Protein AF-A0A1X6P930-F1 (afdb_monomer)

Secondary structure (DSSP, 8-state):
-HHHHHHHHHHTTTT--HHHHHHHHHHHHHHTHHHHHHTSSPPPP----SSS--S---PPPPPEEEEES-TTSTTHHHHHHHSTT-EEEEE--SHHHHHHHHHHHHHHHHHHHHHHHHHHHHHHHTT--GGG-------EEEE--EEESS-EEEEEEEESTTTTGGG-EEE-TTSPP--TTTEEEEEEEEEEHHHHHHHHTTTS-GGG-SSPPS--TTS-S-SEEEEE--STT-HHHHHHT-HHHHHHEEEEEEEE-GGGGSTTS----HHHHHHHHHHTTEEEEEE-SS-EEE-SGGG--GGGGSGGG--SEEEEEEETT-TTHHHHHHHHTT--TTS--TTS-TTTTTTTS---

InterPro domains:
  IPR029063 S-adenosyl-L-methionine-dependent methyltransferase superfamily [G3DSA:3.40.50.150] (53-264)
  IPR029063 S-adenosyl-L-methionine-dependent methyltransferase superfamily [SSF53335] (60-257)

Mean predicted aligned error: 8.14 Å

Structure (mmCIF, N/CA/C/O backbone):
data_AF-A0A1X6P930-F1
#
_entry.id   AF-A0A1X6P930-F1
#
loop_
_atom_site.group_PDB
_atom_site.id
_atom_site.type_symbol
_atom_site.label_atom_id
_atom_site.label_alt_id
_atom_site.label_comp_id
_atom_site.label_asym_id
_atom_site.label_entity_id
_atom_site.label_seq_id
_atom_site.pdbx_PDB_ins_code
_atom_site.Cartn_x
_atom_site.Cartn_y
_atom_site.Cartn_z
_atom_site.occupancy
_atom_site.B_iso_or_equiv
_atom_site.auth_seq_id
_atom_site.auth_comp_id
_atom_site.auth_asym_id
_atom_site.auth_atom_id
_atom_site.pdbx_PDB_model_num
ATOM 1 N N . MET A 1 1 ? -5.684 -20.539 -17.048 1.00 54.59 1 MET A N 1
ATOM 2 C CA . MET A 1 1 ? -4.774 -20.023 -18.096 1.00 54.59 1 MET A CA 1
ATOM 3 C C . MET A 1 1 ? -5.513 -19.262 -19.205 1.00 54.59 1 MET A C 1
ATOM 5 O O . MET A 1 1 ? -5.275 -18.072 -19.334 1.00 54.59 1 MET A O 1
ATOM 9 N N . ALA A 1 2 ? -6.469 -19.862 -19.936 1.00 61.88 2 ALA A N 1
ATOM 10 C CA . ALA A 1 2 ? -7.116 -19.212 -21.094 1.00 61.88 2 ALA A CA 1
ATOM 11 C C . ALA A 1 2 ? -7.779 -17.841 -20.813 1.00 61.88 2 ALA A C 1
ATOM 13 O O . ALA A 1 2 ? -7.667 -16.937 -21.636 1.00 61.88 2 ALA A O 1
ATOM 14 N N . ALA A 1 3 ? -8.435 -17.655 -19.660 1.00 65.44 3 ALA A N 1
ATOM 15 C CA . ALA A 1 3 ? -9.088 -16.386 -19.311 1.00 65.44 3 ALA A CA 1
ATOM 16 C C . ALA A 1 3 ? -8.086 -15.249 -19.022 1.00 65.44 3 ALA A C 1
ATOM 18 O O . ALA A 1 3 ? -8.225 -14.163 -19.582 1.00 65.44 3 ALA A O 1
ATOM 19 N N . SER A 1 4 ? -7.041 -15.512 -18.226 1.00 72.62 4 SER A N 1
ATOM 20 C CA . SER A 1 4 ? -5.968 -14.541 -17.956 1.00 72.62 4 SER A CA 1
ATOM 21 C C . SER A 1 4 ? -5.244 -14.147 -19.239 1.00 72.62 4 SER A C 1
ATOM 23 O O . SER A 1 4 ? -5.086 -12.965 -19.524 1.00 72.62 4 SER A O 1
ATOM 25 N N . THR A 1 5 ? -4.884 -15.128 -20.071 1.00 81.31 5 THR A N 1
ATOM 26 C CA . THR A 1 5 ? -4.226 -14.881 -21.359 1.00 81.31 5 THR A CA 1
ATOM 27 C C . THR A 1 5 ? -5.094 -14.023 -22.277 1.00 81.31 5 THR A C 1
ATOM 29 O O . THR A 1 5 ? 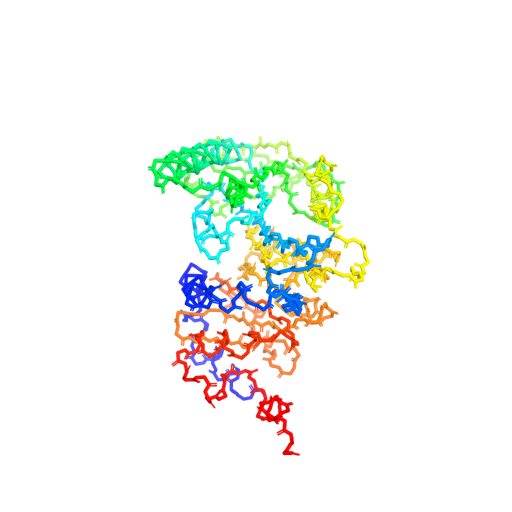-4.563 -13.088 -22.877 1.00 81.31 5 THR A O 1
ATOM 32 N N . ARG A 1 6 ? -6.411 -14.278 -22.351 1.00 82.56 6 ARG A N 1
ATOM 33 C CA . ARG A 1 6 ? -7.361 -13.455 -23.122 1.00 82.56 6 ARG A CA 1
ATOM 34 C C . ARG A 1 6 ? -7.421 -12.016 -22.624 1.00 82.56 6 ARG A C 1
ATOM 36 O O . ARG A 1 6 ? -7.348 -11.121 -23.453 1.00 82.56 6 ARG A O 1
ATOM 43 N N . LEU A 1 7 ? -7.497 -11.786 -21.311 1.00 82.50 7 LEU A N 1
ATOM 44 C CA . LEU A 1 7 ? -7.475 -10.431 -20.748 1.00 82.50 7 LEU A CA 1
ATOM 45 C C . LEU A 1 7 ? -6.151 -9.720 -21.061 1.00 82.50 7 LEU A C 1
ATOM 47 O O . LEU A 1 7 ? -6.172 -8.594 -21.550 1.00 82.50 7 LEU A O 1
ATOM 51 N N . VAL A 1 8 ? -5.008 -10.389 -20.877 1.00 84.62 8 VAL A N 1
ATOM 52 C CA . VAL A 1 8 ? -3.680 -9.811 -21.158 1.00 84.62 8 VAL A CA 1
ATOM 53 C C . VAL A 1 8 ? -3.497 -9.494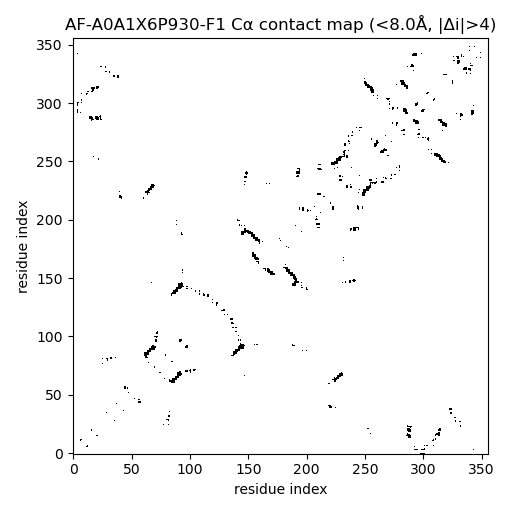 -22.646 1.00 84.62 8 VAL A C 1
ATOM 55 O O . VAL A 1 8 ? -3.023 -8.412 -22.976 1.00 84.62 8 VAL A O 1
ATOM 58 N N . VAL A 1 9 ? -3.860 -10.404 -23.568 1.00 86.25 9 VAL A N 1
ATOM 59 C CA . VAL A 1 9 ? -3.796 -10.121 -25.021 1.00 86.25 9 VAL A CA 1
ATOM 60 C C . VAL A 1 9 ? -4.805 -9.038 -25.395 1.00 86.25 9 VAL A C 1
ATOM 62 O O . VAL A 1 9 ? -4.425 -8.032 -25.979 1.00 86.25 9 VAL A O 1
ATOM 65 N N . GLY A 1 10 ? -6.082 -9.267 -25.086 1.00 84.44 10 GLY A N 1
ATOM 66 C CA . GLY A 1 10 ? -7.207 -8.520 -25.644 1.00 84.44 10 GLY A CA 1
ATOM 67 C C . GLY A 1 10 ? -7.296 -7.085 -25.147 1.00 84.44 10 GLY A C 1
ATOM 68 O O . GLY A 1 10 ? -7.777 -6.227 -25.874 1.00 84.44 10 GLY A O 1
ATOM 69 N N . THR A 1 11 ? -6.795 -6.809 -23.942 1.00 83.88 11 THR A N 1
ATOM 70 C CA . THR A 1 11 ? -6.729 -5.441 -23.410 1.00 83.88 11 THR A CA 1
ATOM 71 C C . THR A 1 11 ? -5.358 -4.808 -23.609 1.0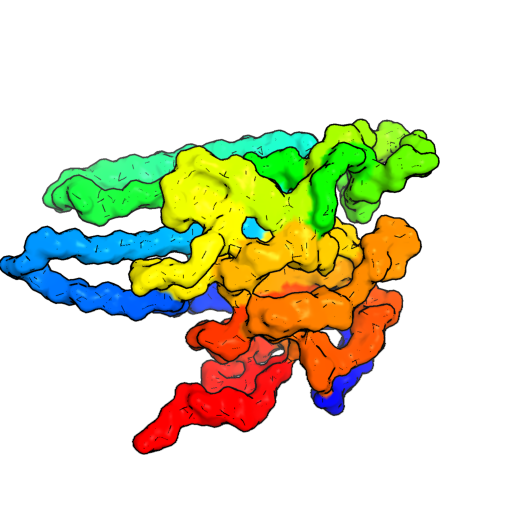0 83.88 11 THR A C 1
ATOM 73 O O . THR A 1 11 ? -5.202 -3.619 -23.382 1.00 83.88 11 THR A O 1
ATOM 76 N N . ASN A 1 12 ? -4.329 -5.586 -23.966 1.00 85.81 12 ASN A N 1
ATOM 77 C CA . ASN A 1 12 ? -2.931 -5.156 -23.890 1.00 85.81 12 ASN A CA 1
ATOM 78 C C . ASN A 1 12 ? -2.573 -4.492 -22.542 1.00 85.81 12 ASN A C 1
ATOM 80 O O . ASN A 1 12 ? -1.752 -3.583 -22.485 1.00 85.81 12 ASN A O 1
ATOM 84 N N . MET A 1 13 ? -3.233 -4.922 -21.462 1.00 88.31 13 MET A N 1
ATOM 85 C CA . MET A 1 13 ? -3.163 -4.326 -20.126 1.00 88.31 13 MET A CA 1
ATOM 86 C C . MET A 1 13 ? -3.627 -2.863 -20.020 1.00 88.31 13 MET A C 1
ATOM 88 O O . MET A 1 13 ? -3.554 -2.301 -18.935 1.00 88.31 13 MET A O 1
ATOM 92 N N . SER A 1 14 ? -4.178 -2.263 -21.080 1.00 85.94 14 SER A N 1
ATOM 93 C CA . SER A 1 14 ? -4.517 -0.835 -21.126 1.00 85.94 14 SER A CA 1
ATOM 94 C C . SER A 1 14 ? -5.642 -0.419 -20.188 1.00 85.94 14 SER A C 1
ATOM 96 O O . SER A 1 14 ? -5.765 0.762 -19.915 1.00 85.94 14 SER A O 1
ATOM 98 N N . ILE A 1 15 ? -6.460 -1.357 -19.703 1.00 86.75 15 ILE A N 1
ATOM 99 C CA . ILE A 1 15 ? -7.538 -1.067 -18.746 1.00 86.75 15 ILE A CA 1
ATOM 100 C C . ILE A 1 15 ? -7.050 -1.085 -17.292 1.00 86.75 15 ILE A C 1
ATOM 102 O O . ILE A 1 15 ? -7.746 -0.618 -16.394 1.00 86.75 15 ILE A O 1
ATOM 106 N N . PHE A 1 16 ? -5.870 -1.653 -17.041 1.00 86.56 16 PHE A N 1
ATOM 107 C CA . PHE A 1 16 ? -5.259 -1.675 -15.721 1.00 86.56 16 PHE A CA 1
ATOM 108 C C . PHE A 1 16 ? -4.427 -0.403 -15.583 1.00 86.56 16 PHE A C 1
ATOM 110 O O . PHE A 1 16 ? -3.603 -0.096 -16.437 1.00 86.56 16 PHE A O 1
ATOM 117 N N . HIS A 1 17 ? -4.644 0.349 -14.509 1.00 81.81 17 HIS A N 1
ATOM 118 C CA . HIS A 1 17 ? -3.973 1.626 -14.279 1.00 81.81 17 HIS A CA 1
ATOM 119 C C . HIS A 1 17 ? -3.674 1.797 -12.794 1.00 81.81 17 HIS A C 1
ATOM 121 O O . HIS A 1 17 ? -4.449 1.331 -11.956 1.00 81.81 17 HIS A O 1
ATOM 127 N N . GLY A 1 18 ? -2.580 2.495 -12.481 1.00 82.69 18 GLY A N 1
ATOM 128 C CA . GLY A 1 18 ? -2.169 2.834 -11.118 1.00 82.69 18 GLY A CA 1
ATOM 129 C C . GLY A 1 18 ? -3.299 3.473 -10.309 1.00 82.69 18 GLY A C 1
ATOM 130 O O . GLY A 1 18 ? -3.969 2.805 -9.515 1.00 82.69 18 GLY A O 1
ATOM 131 N N . GLU A 1 19 ? -3.534 4.768 -10.499 1.00 86.88 19 GLU A N 1
ATOM 132 C CA . GLU A 1 19 ? -4.513 5.516 -9.700 1.00 86.88 19 GLU A CA 1
ATOM 133 C C . GLU A 1 19 ? -5.959 5.000 -9.814 1.00 86.88 19 GLU A C 1
ATOM 135 O O . GLU A 1 19 ? -6.569 4.732 -8.773 1.00 86.88 19 GLU A O 1
ATOM 140 N N . PRO A 1 20 ? -6.528 4.788 -11.020 1.00 90.31 20 PRO A N 1
ATOM 141 C CA . PRO A 1 20 ? -7.896 4.294 -11.146 1.00 90.31 20 PRO A CA 1
ATOM 142 C C . PRO A 1 20 ? -8.117 2.935 -10.461 1.00 90.31 20 PRO A C 1
ATOM 144 O O . PRO A 1 20 ? -9.135 2.745 -9.793 1.00 90.31 20 PRO A O 1
ATOM 147 N N . GLY A 1 21 ? -7.155 2.007 -10.558 1.00 91.12 21 GLY A N 1
ATOM 148 C CA . GLY A 1 21 ? -7.230 0.708 -9.886 1.00 91.12 21 GLY A CA 1
ATOM 149 C C . GLY A 1 21 ? -7.162 0.821 -8.359 1.00 91.12 21 GLY A C 1
ATOM 150 O O . GLY A 1 21 ? -7.956 0.196 -7.652 1.00 91.12 21 GLY A O 1
ATOM 151 N N . ALA A 1 22 ? -6.271 1.663 -7.826 1.00 92.69 22 ALA A N 1
ATOM 152 C CA . ALA A 1 22 ? -6.208 1.917 -6.384 1.00 92.69 22 ALA A CA 1
ATOM 153 C C . ALA A 1 22 ? -7.476 2.601 -5.849 1.00 92.69 22 ALA A C 1
ATOM 155 O O . ALA A 1 22 ? -7.918 2.297 -4.740 1.00 92.69 22 ALA A O 1
ATOM 156 N N . ASN A 1 23 ? -8.092 3.493 -6.629 1.00 94.62 23 ASN A N 1
ATOM 157 C CA . ASN A 1 23 ? -9.350 4.140 -6.258 1.00 94.62 23 ASN A CA 1
ATOM 158 C C . ASN A 1 23 ? -10.512 3.141 -6.201 1.00 94.62 23 ASN A C 1
ATOM 160 O O . ASN A 1 23 ? -11.298 3.187 -5.255 1.00 94.62 23 ASN A O 1
ATOM 164 N N . ALA A 1 24 ? -10.578 2.190 -7.137 1.00 94.38 24 ALA A N 1
ATOM 165 C CA . ALA A 1 24 ? -11.562 1.110 -7.089 1.00 94.38 24 ALA A CA 1
ATOM 166 C C . ALA A 1 24 ? -11.392 0.226 -5.845 1.00 94.38 24 ALA A C 1
ATOM 168 O O . ALA A 1 24 ? -12.374 -0.100 -5.179 1.00 94.38 24 ALA A O 1
ATOM 169 N N . LEU A 1 25 ? -10.149 -0.080 -5.455 1.00 96.06 25 LEU A N 1
ATOM 170 C CA . LEU A 1 25 ? -9.881 -0.770 -4.192 1.00 96.06 25 LEU A CA 1
ATOM 171 C C . LEU A 1 25 ? -10.331 0.041 -2.975 1.00 96.06 25 LEU A C 1
ATOM 173 O O . LEU A 1 25 ? -10.997 -0.502 -2.096 1.00 96.06 25 LEU A O 1
ATOM 177 N N . LYS A 1 26 ? -10.005 1.335 -2.917 1.00 96.38 26 LYS A N 1
ATOM 178 C CA . LYS A 1 26 ? -10.442 2.216 -1.822 1.00 96.38 26 LYS A CA 1
ATOM 179 C C . LYS A 1 26 ? -11.971 2.258 -1.720 1.00 96.38 26 LYS A C 1
ATOM 181 O O . LYS A 1 26 ? -12.502 2.151 -0.616 1.00 96.38 26 LYS A O 1
ATOM 186 N N . ALA A 1 27 ? -12.679 2.347 -2.846 1.00 95.44 27 ALA A N 1
ATOM 187 C CA . ALA A 1 27 ? -14.139 2.294 -2.893 1.00 95.44 27 ALA A CA 1
ATOM 188 C C . ALA A 1 27 ? -14.686 0.943 -2.397 1.00 95.44 27 ALA A C 1
ATOM 190 O O . ALA A 1 27 ? -15.560 0.917 -1.527 1.00 95.44 27 ALA A O 1
ATOM 191 N N . ALA A 1 28 ? -14.124 -0.177 -2.866 1.00 95.25 28 ALA A N 1
ATOM 192 C CA . ALA A 1 28 ? -14.516 -1.513 -2.420 1.00 95.25 28 ALA A CA 1
ATOM 193 C C . ALA A 1 28 ? -14.309 -1.691 -0.905 1.00 95.25 28 ALA A C 1
ATOM 195 O O . ALA A 1 28 ? -15.231 -2.100 -0.199 1.00 95.25 28 ALA A O 1
ATOM 196 N N . LEU A 1 29 ? -13.146 -1.306 -0.372 1.00 95.06 29 LEU A N 1
ATOM 197 C CA . LEU A 1 29 ? -12.869 -1.361 1.067 1.00 95.06 29 LEU A CA 1
ATOM 198 C C . LEU A 1 29 ? -13.791 -0.434 1.869 1.00 95.06 29 LEU A C 1
ATOM 200 O O . LEU A 1 29 ? -14.267 -0.824 2.930 1.00 95.06 29 LEU A O 1
ATOM 204 N N . THR A 1 30 ? -14.111 0.754 1.351 1.00 94.06 30 THR A N 1
ATOM 205 C CA . THR A 1 30 ? -15.067 1.677 1.989 1.00 94.06 30 THR A CA 1
ATOM 206 C C . THR A 1 30 ? -16.451 1.038 2.105 1.00 94.06 30 THR A C 1
ATOM 208 O O . THR A 1 30 ? -17.038 1.040 3.189 1.00 94.06 30 THR A O 1
ATOM 211 N N . SER A 1 31 ? -16.942 0.417 1.025 1.00 92.75 31 SER A N 1
ATOM 212 C CA . SER A 1 31 ? -18.232 -0.292 1.019 1.00 92.75 31 SER A CA 1
ATOM 213 C C . SER A 1 31 ? -18.263 -1.478 1.991 1.00 92.75 31 SER A C 1
ATOM 215 O O . SER A 1 31 ? -19.312 -1.834 2.523 1.00 92.75 31 SER A O 1
ATOM 217 N N . LEU A 1 32 ? -17.092 -2.053 2.278 1.00 90.31 32 LEU A N 1
ATOM 218 C CA . LEU A 1 32 ? -16.914 -3.172 3.195 1.00 90.31 32 LEU A CA 1
ATOM 219 C C . LEU A 1 32 ? -16.466 -2.740 4.597 1.00 90.31 32 LEU A C 1
ATOM 221 O O . LEU A 1 32 ? -16.206 -3.615 5.416 1.00 90.31 32 LEU A O 1
ATOM 225 N N . SER A 1 33 ? -16.392 -1.446 4.917 1.00 85.75 33 SER A N 1
ATOM 226 C CA . SER A 1 33 ? -15.829 -0.929 6.183 1.00 85.75 33 SER A CA 1
ATOM 227 C C . SER A 1 33 ? -16.443 -1.557 7.442 1.00 85.75 33 SER A C 1
ATOM 229 O O . SER A 1 33 ? -15.716 -1.970 8.345 1.00 85.75 33 SER A O 1
ATOM 231 N N . VAL A 1 34 ? -17.767 -1.741 7.481 1.00 83.12 34 VAL A N 1
ATOM 232 C CA . VAL A 1 34 ? -18.459 -2.423 8.594 1.00 83.12 34 VAL A CA 1
ATOM 233 C C . VAL A 1 34 ? -18.026 -3.889 8.706 1.00 83.12 34 VAL A C 1
ATOM 235 O O . VAL A 1 34 ? -17.734 -4.380 9.796 1.00 83.12 34 VAL A O 1
ATOM 238 N N . ARG A 1 35 ? -17.928 -4.594 7.572 1.00 85.75 35 ARG A N 1
ATOM 239 C CA . ARG A 1 35 ? -17.453 -5.984 7.522 1.00 85.75 35 ARG A CA 1
ATOM 240 C C . ARG A 1 35 ? -15.962 -6.084 7.863 1.00 85.75 35 ARG A C 1
ATOM 242 O O . ARG A 1 35 ? -15.570 -7.017 8.560 1.00 85.75 35 ARG A O 1
ATOM 249 N N . LEU A 1 36 ? -15.134 -5.131 7.432 1.00 85.25 36 LEU A N 1
ATOM 250 C CA . LEU A 1 36 ? -13.710 -5.026 7.773 1.00 85.25 36 LEU A CA 1
ATOM 251 C C . LEU A 1 36 ? -13.531 -4.885 9.278 1.00 85.25 36 LEU A C 1
ATOM 253 O O . LEU A 1 36 ? -12.771 -5.653 9.867 1.00 85.25 36 LEU A O 1
ATOM 257 N N . ALA A 1 37 ? -14.298 -3.977 9.886 1.00 76.62 37 ALA A N 1
ATOM 258 C CA . ALA A 1 37 ? -14.340 -3.804 11.324 1.00 76.62 37 ALA A CA 1
ATOM 259 C C . ALA A 1 37 ? -14.824 -5.076 12.021 1.00 76.62 37 ALA A C 1
ATOM 261 O O . ALA A 1 37 ? -14.288 -5.399 13.062 1.00 76.62 37 ALA A O 1
ATOM 262 N N . GLY A 1 38 ? -15.789 -5.817 11.467 1.00 72.25 38 GLY A N 1
ATOM 263 C CA . GLY A 1 38 ? -16.334 -7.042 12.064 1.00 72.25 38 GLY A CA 1
ATOM 264 C C . GLY A 1 38 ? -15.442 -8.286 11.972 1.00 72.25 38 GLY A C 1
ATOM 265 O O . GLY A 1 38 ? -15.573 -9.170 12.812 1.00 72.25 38 GLY A O 1
ATOM 266 N N . THR A 1 39 ? -14.530 -8.354 10.998 1.00 69.12 39 THR A N 1
ATOM 267 C CA . THR A 1 39 ? -13.821 -9.588 10.593 1.00 69.12 39 THR A CA 1
ATOM 268 C C . THR A 1 39 ? -12.301 -9.501 10.715 1.00 69.12 39 THR A C 1
ATOM 270 O O . THR A 1 39 ? -11.579 -10.211 10.018 1.00 69.12 39 THR A O 1
ATOM 273 N N . ASP A 1 40 ? -11.787 -8.657 11.604 1.00 60.94 40 ASP A N 1
ATOM 274 C CA . ASP A 1 40 ? -10.355 -8.453 11.890 1.00 60.94 40 ASP A CA 1
ATOM 275 C C . ASP A 1 40 ? -9.574 -9.702 12.379 1.00 60.94 40 ASP A C 1
ATOM 277 O O . ASP A 1 40 ? -8.473 -9.592 12.925 1.00 60.94 40 ASP A O 1
ATOM 281 N N . GLY A 1 41 ? -10.136 -10.897 12.195 1.00 49.69 41 GLY A N 1
ATOM 282 C CA . GLY A 1 41 ? -9.621 -12.167 12.672 1.00 49.69 41 GLY A CA 1
ATOM 283 C C . GLY A 1 41 ? -9.877 -12.406 14.156 1.00 49.69 41 GLY A C 1
ATOM 284 O O . GLY A 1 41 ? -9.434 -13.434 14.659 1.00 49.69 41 GLY A O 1
ATOM 285 N N . GLN A 1 42 ? -10.566 -11.500 14.859 1.00 45.97 42 GLN A N 1
ATOM 286 C CA . GLN A 1 42 ? -11.046 -11.750 16.212 1.00 45.97 42 GLN A CA 1
ATOM 287 C C . GLN A 1 42 ? -12.463 -12.319 16.138 1.00 45.97 42 GLN A C 1
ATOM 289 O O . GLN A 1 42 ? -13.349 -11.743 15.508 1.00 45.97 42 GLN A O 1
ATOM 294 N N . SER A 1 43 ? -12.689 -13.461 16.791 1.00 42.00 43 SER A N 1
ATOM 295 C CA . SER A 1 43 ? -14.059 -13.824 17.166 1.00 42.00 43 SER A CA 1
ATOM 296 C C . SER A 1 43 ? -14.613 -12.689 18.031 1.00 42.00 43 SER A C 1
ATOM 298 O O . SER A 1 43 ? -13.854 -12.170 18.858 1.00 42.00 43 SER A O 1
ATOM 300 N N . PRO A 1 44 ? -15.882 -12.269 17.863 1.00 44.16 44 PRO A N 1
ATOM 301 C CA . PRO A 1 44 ? -16.472 -11.310 18.785 1.00 44.16 44 PRO A CA 1
ATOM 302 C C . PRO A 1 44 ? -16.262 -11.843 20.209 1.00 44.16 44 PRO A C 1
ATOM 304 O O . PRO A 1 44 ? -16.536 -13.026 20.448 1.00 44.16 44 PRO A O 1
ATOM 307 N N . PRO A 1 45 ? -15.722 -11.042 21.147 1.00 46.56 45 PRO A N 1
ATOM 308 C CA . PRO A 1 45 ? -15.636 -11.501 22.519 1.00 46.56 45 PRO A CA 1
ATOM 309 C C . PRO A 1 45 ? -17.059 -11.844 22.978 1.00 46.56 45 PRO A C 1
ATOM 311 O O . PRO A 1 45 ? -18.000 -11.137 22.599 1.00 46.56 45 PRO A O 1
ATOM 314 N N . PRO A 1 46 ? -17.256 -12.909 23.772 1.00 42.12 46 PRO A N 1
ATOM 315 C CA . PRO A 1 46 ? -18.533 -13.148 24.420 1.00 42.12 46 PRO A CA 1
ATOM 316 C C . PRO A 1 46 ? -18.774 -12.009 25.417 1.00 42.12 46 PRO A C 1
ATOM 318 O O . PRO A 1 46 ? -18.415 -12.091 26.589 1.00 42.12 46 PRO A O 1
ATOM 321 N N . CYS A 1 47 ? -19.345 -10.903 24.948 1.00 43.69 47 CYS A N 1
ATOM 322 C CA . CYS A 1 47 ? -19.833 -9.840 25.807 1.00 43.69 47 CYS A CA 1
ATOM 323 C C . CYS A 1 47 ? -21.092 -10.372 26.490 1.00 43.69 47 CYS A C 1
ATOM 325 O O . CYS A 1 47 ? -22.179 -10.353 25.916 1.00 43.69 47 CYS A O 1
ATOM 327 N N . ARG A 1 48 ? -20.948 -10.890 27.713 1.00 41.59 48 ARG A N 1
ATOM 328 C CA . ARG A 1 48 ? -22.106 -11.122 28.578 1.00 41.59 48 ARG A CA 1
ATOM 329 C C . ARG A 1 48 ? -22.733 -9.757 28.904 1.00 41.59 48 ARG A C 1
ATOM 331 O O . ARG A 1 48 ? -21.992 -8.860 29.310 1.00 41.59 48 ARG A O 1
ATOM 338 N N . PRO A 1 49 ? -24.056 -9.579 28.728 1.00 41.19 49 PRO A N 1
ATOM 339 C CA . PRO A 1 49 ? -24.718 -8.327 29.063 1.00 41.19 49 PRO A CA 1
ATOM 340 C C . PRO A 1 49 ? -24.483 -7.972 30.534 1.00 41.19 49 PRO A C 1
ATOM 342 O O . PRO A 1 49 ? -24.414 -8.838 31.411 1.00 41.19 49 PRO A O 1
ATOM 345 N N . ALA A 1 50 ? -24.284 -6.677 30.763 1.00 42.78 50 ALA A N 1
ATOM 346 C CA . ALA A 1 50 ? -23.848 -6.085 32.014 1.00 42.78 50 ALA A CA 1
ATOM 347 C C . ALA A 1 50 ? -24.851 -6.335 33.152 1.00 42.78 50 ALA A C 1
ATOM 349 O O . ALA A 1 50 ? -25.784 -5.569 33.352 1.00 42.78 50 ALA A O 1
ATOM 350 N N . ALA A 1 51 ? -24.631 -7.404 33.912 1.00 41.09 51 ALA A N 1
ATOM 351 C CA . ALA A 1 51 ? -25.164 -7.536 35.268 1.00 41.09 51 ALA A CA 1
ATOM 352 C C . ALA A 1 51 ? -24.188 -8.218 36.249 1.00 41.09 51 ALA A C 1
ATOM 354 O O . ALA A 1 51 ? -24.414 -8.155 37.451 1.00 41.09 51 ALA A O 1
ATOM 355 N N . ALA A 1 52 ? -23.092 -8.843 35.785 1.00 40.78 52 ALA A N 1
ATOM 356 C CA . ALA A 1 52 ? -22.186 -9.580 36.683 1.00 40.78 52 ALA A CA 1
ATOM 357 C C . ALA A 1 52 ? -20.723 -9.738 36.204 1.00 40.78 52 ALA A C 1
ATOM 359 O O . ALA A 1 52 ? -19.995 -10.575 36.732 1.00 40.78 52 ALA A O 1
ATOM 360 N N . ALA A 1 53 ? -20.257 -8.996 35.193 1.00 40.78 53 ALA A N 1
ATOM 361 C CA . ALA A 1 53 ? -18.899 -9.187 34.676 1.00 40.78 53 ALA A CA 1
ATOM 362 C C . ALA A 1 53 ? -17.877 -8.302 35.415 1.00 40.78 53 ALA A C 1
ATOM 364 O O . ALA A 1 53 ? -17.701 -7.133 35.090 1.00 40.78 53 ALA A O 1
ATOM 365 N N . THR A 1 54 ? -17.146 -8.888 36.367 1.00 40.41 54 THR A N 1
ATOM 366 C CA . THR A 1 54 ? -15.909 -8.340 36.968 1.00 40.41 54 THR A CA 1
ATOM 367 C C . THR A 1 54 ? -14.702 -8.406 36.020 1.00 40.41 54 THR A C 1
ATOM 369 O O . THR A 1 54 ? -13.573 -8.095 36.404 1.00 40.41 54 THR A O 1
ATOM 372 N N . HIS A 1 55 ? -14.913 -8.815 34.766 1.00 40.88 55 HIS A N 1
ATOM 373 C CA . HIS A 1 55 ? -13.885 -8.875 33.735 1.00 40.88 55 HIS A CA 1
ATOM 374 C C . HIS A 1 55 ? -14.185 -7.849 32.641 1.00 40.88 55 HIS A C 1
ATOM 376 O O . HIS A 1 55 ? -15.253 -7.919 32.025 1.00 40.88 55 HIS A O 1
ATOM 382 N N . PRO A 1 56 ? -13.277 -6.884 32.396 1.00 43.94 56 PRO A N 1
ATOM 383 C CA . PRO A 1 56 ? -13.476 -5.897 31.350 1.00 43.94 56 PRO A CA 1
ATOM 384 C C . PRO A 1 56 ? -13.598 -6.621 30.010 1.00 43.94 56 PRO A C 1
ATOM 386 O O . PRO A 1 56 ? -12.775 -7.476 29.680 1.00 43.94 56 PRO A O 1
ATOM 389 N N . CYS A 1 57 ? -14.628 -6.271 29.238 1.00 46.06 57 CYS A N 1
ATOM 390 C CA . CYS A 1 57 ? -14.743 -6.689 27.845 1.00 46.06 57 CYS A CA 1
ATOM 391 C C . CYS A 1 57 ? -13.403 -6.396 27.158 1.00 46.06 57 CYS A C 1
ATOM 393 O O . CYS A 1 57 ? -12.930 -5.257 27.212 1.00 46.06 57 CYS A O 1
ATOM 395 N N . HIS A 1 58 ? -12.762 -7.411 26.568 1.00 51.88 58 HIS A N 1
ATOM 396 C CA . HIS A 1 58 ? -11.481 -7.220 25.895 1.00 51.88 58 HIS A CA 1
ATOM 397 C C . HIS A 1 58 ? -11.629 -6.104 24.859 1.00 51.88 58 HIS A C 1
ATOM 399 O O . HIS A 1 58 ? -12.415 -6.207 23.916 1.00 51.88 58 HIS A O 1
ATOM 405 N N . ARG A 1 59 ? -10.905 -5.001 25.071 1.00 57.62 59 ARG A N 1
ATOM 406 C CA . ARG A 1 59 ? -10.927 -3.859 24.163 1.00 57.62 59 ARG A CA 1
ATOM 407 C C . ARG A 1 59 ? -10.357 -4.325 22.830 1.00 57.62 59 ARG A C 1
ATOM 409 O O . ARG A 1 59 ? -9.215 -4.777 22.783 1.00 57.62 59 ARG A O 1
ATOM 416 N N . ARG A 1 60 ? -11.156 -4.220 21.767 1.00 65.12 60 ARG A N 1
ATOM 417 C CA . ARG A 1 60 ? -10.728 -4.579 20.415 1.00 65.12 60 ARG A CA 1
ATOM 418 C C . ARG A 1 60 ? -9.449 -3.820 20.067 1.00 65.12 60 ARG A C 1
ATOM 420 O O . ARG A 1 60 ? -9.360 -2.610 20.297 1.00 65.12 60 ARG A O 1
ATOM 427 N N . GLU A 1 61 ? -8.454 -4.538 19.559 1.00 74.00 61 GLU A N 1
ATOM 428 C CA . GLU A 1 61 ? -7.218 -3.922 19.083 1.00 74.00 61 GLU A CA 1
ATOM 429 C C . GLU A 1 61 ? -7.526 -3.014 17.883 1.00 74.00 61 GLU A C 1
ATOM 431 O O . GLU A 1 61 ? -8.399 -3.314 17.067 1.00 74.00 61 GLU A O 1
ATOM 436 N N . ARG A 1 62 ? -6.822 -1.883 17.778 1.00 79.44 62 ARG A N 1
ATOM 437 C CA . ARG A 1 62 ? -7.041 -0.928 16.685 1.00 79.44 62 ARG A CA 1
ATOM 438 C C . ARG A 1 62 ? -6.587 -1.521 15.344 1.00 79.44 62 ARG A C 1
ATOM 440 O O . ARG A 1 62 ? -5.619 -2.292 15.324 1.00 79.44 62 ARG A O 1
ATOM 447 N N . PRO A 1 63 ? -7.223 -1.129 14.226 1.00 86.38 63 PRO A N 1
ATOM 448 C CA . PRO A 1 63 ? -6.672 -1.361 12.902 1.00 86.38 63 PRO A CA 1
ATOM 449 C C . PRO A 1 63 ? -5.271 -0.760 12.764 1.00 86.38 63 PRO A C 1
ATOM 451 O O . PRO A 1 63 ? -4.949 0.220 13.438 1.00 86.38 63 PRO A O 1
ATOM 454 N N . VAL A 1 64 ? -4.445 -1.322 11.890 1.00 90.88 64 VAL A N 1
ATOM 455 C CA . VAL A 1 64 ? -3.096 -0.815 11.618 1.00 90.88 64 VAL A CA 1
ATOM 456 C C . VAL A 1 64 ? -2.879 -0.712 10.117 1.00 90.88 64 VAL A C 1
ATOM 458 O O . VAL A 1 64 ? -3.014 -1.703 9.401 1.00 90.88 64 VAL A O 1
ATOM 461 N N . VAL A 1 65 ? -2.501 0.477 9.651 1.00 95.12 65 VAL A N 1
ATOM 462 C CA . VAL A 1 65 ? -2.148 0.740 8.251 1.00 95.12 65 VAL A CA 1
ATOM 463 C C . VAL A 1 65 ? -0.677 1.128 8.164 1.00 95.12 65 VAL A C 1
ATOM 465 O O . VAL A 1 65 ? -0.208 2.005 8.888 1.00 95.12 65 VAL A O 1
ATOM 468 N N . VAL A 1 66 ? 0.056 0.490 7.261 1.00 97.75 66 VAL A N 1
ATOM 469 C CA . VAL A 1 66 ? 1.420 0.881 6.897 1.00 97.75 66 VAL A CA 1
ATOM 470 C C . VAL A 1 66 ? 1.374 1.426 5.474 1.00 97.75 66 VAL A C 1
ATOM 472 O O . VAL A 1 66 ? 0.972 0.705 4.569 1.00 97.75 66 VAL A O 1
ATOM 475 N N . ASP A 1 67 ? 1.766 2.683 5.274 1.00 98.12 67 ASP A N 1
ATOM 476 C CA . ASP A 1 67 ? 1.787 3.345 3.962 1.00 98.12 67 ASP A CA 1
ATOM 477 C C . ASP A 1 67 ? 3.232 3.709 3.610 1.00 98.12 67 ASP A C 1
ATOM 479 O O . ASP A 1 67 ? 3.798 4.660 4.152 1.00 98.12 67 ASP A O 1
ATOM 483 N N . VAL A 1 68 ? 3.850 2.902 2.752 1.00 97.44 68 VAL A N 1
ATOM 484 C CA . VAL A 1 68 ? 5.199 3.119 2.230 1.00 97.44 68 VAL A CA 1
ATOM 485 C C . VAL A 1 68 ? 5.124 3.905 0.928 1.00 97.44 68 VAL A C 1
ATOM 487 O O . VAL A 1 68 ? 4.319 3.579 0.052 1.00 97.44 68 VAL A O 1
ATOM 490 N N . GLY A 1 69 ? 5.959 4.940 0.809 1.00 94.75 69 GLY A N 1
ATOM 491 C CA . GLY A 1 69 ? 5.781 5.950 -0.235 1.00 94.75 69 GLY A CA 1
ATOM 492 C C . GLY A 1 69 ? 4.542 6.782 0.058 1.00 94.75 69 GLY A C 1
ATOM 493 O O . GLY A 1 69 ? 3.656 6.948 -0.780 1.00 94.75 69 GLY A O 1
ATOM 494 N N . ALA A 1 70 ? 4.410 7.223 1.312 1.00 96.06 70 ALA A N 1
ATOM 495 C CA . ALA A 1 70 ? 3.263 8.020 1.732 1.00 96.06 70 ALA A CA 1
ATOM 496 C C . ALA A 1 70 ? 3.219 9.386 1.025 1.00 96.06 70 ALA A C 1
ATOM 498 O O . ALA A 1 70 ? 2.185 10.060 1.059 1.00 96.06 70 ALA A O 1
ATOM 499 N N . ASN A 1 71 ? 4.318 9.790 0.379 1.00 93.06 71 ASN A N 1
ATOM 500 C CA . ASN A 1 71 ? 4.495 11.025 -0.362 1.00 93.06 71 ASN A CA 1
ATOM 501 C C . ASN A 1 71 ? 3.980 12.209 0.464 1.00 93.06 71 ASN A C 1
ATOM 503 O O . ASN A 1 71 ? 4.410 12.429 1.594 1.00 93.06 71 ASN A O 1
ATOM 507 N N . ARG A 1 72 ? 3.031 12.983 -0.066 1.00 94.81 72 ARG A N 1
ATOM 508 C CA . ARG A 1 72 ? 2.475 14.161 0.618 1.00 94.81 72 ARG A CA 1
ATOM 509 C C . ARG A 1 72 ? 1.276 13.820 1.508 1.00 94.81 72 ARG A C 1
ATOM 511 O O . ARG A 1 72 ? 0.586 14.723 1.966 1.00 94.81 72 ARG A O 1
ATOM 518 N N . GLY A 1 73 ? 1.013 12.537 1.753 1.00 95.44 73 GLY A N 1
ATOM 519 C CA . GLY A 1 73 ? -0.078 12.068 2.606 1.00 95.44 73 GLY A CA 1
ATOM 520 C C . GLY A 1 73 ? -1.424 11.994 1.891 1.00 95.44 73 GLY A C 1
ATOM 521 O O . GLY A 1 73 ? -2.462 11.982 2.549 1.00 95.44 73 GLY A O 1
ATOM 522 N N . GLN A 1 74 ? -1.436 11.920 0.557 1.00 93.00 74 GLN A N 1
ATOM 523 C CA . GLN A 1 74 ? -2.659 11.935 -0.254 1.00 93.00 74 GLN A CA 1
ATOM 524 C C . GLN A 1 74 ? -3.631 10.786 0.065 1.00 93.00 74 GLN A C 1
ATOM 526 O O . GLN A 1 74 ? -4.836 10.925 -0.132 1.00 93.00 74 GLN A O 1
ATOM 531 N N . SER A 1 75 ? -3.136 9.664 0.600 1.00 94.25 75 SER A N 1
ATOM 532 C CA . SER A 1 75 ? -3.985 8.537 1.005 1.00 94.25 75 SER A CA 1
ATOM 533 C C . SER A 1 75 ? -4.368 8.542 2.492 1.00 94.25 75 SER A C 1
ATOM 535 O O . SER A 1 75 ? -5.255 7.781 2.870 1.00 94.25 75 SER A O 1
ATOM 537 N N . LEU A 1 76 ? -3.792 9.424 3.325 1.00 95.06 76 LEU A N 1
ATOM 538 C CA . LEU A 1 76 ? -4.020 9.457 4.780 1.00 95.06 76 LEU A CA 1
ATOM 539 C C . LEU A 1 76 ? -5.510 9.568 5.130 1.00 95.06 76 LEU A C 1
ATOM 541 O O . LEU A 1 76 ? -6.033 8.776 5.912 1.00 95.06 76 LEU A O 1
ATOM 545 N N . GLY A 1 77 ? -6.214 10.522 4.514 1.00 92.75 77 GLY A N 1
ATOM 546 C CA . GLY A 1 77 ? -7.645 10.719 4.756 1.00 92.75 77 GLY A CA 1
ATOM 547 C C . GLY A 1 77 ? -8.494 9.516 4.334 1.00 92.75 77 GLY A C 1
ATOM 548 O O . GLY A 1 77 ? -9.405 9.125 5.060 1.00 92.75 77 GLY A O 1
ATOM 549 N N . ALA A 1 78 ? -8.163 8.893 3.198 1.00 94.31 78 ALA A N 1
ATOM 550 C CA . ALA A 1 78 ? -8.870 7.715 2.703 1.00 94.31 78 ALA A CA 1
ATOM 551 C C . ALA A 1 78 ? -8.661 6.504 3.624 1.00 94.31 78 ALA A C 1
ATOM 553 O O . ALA A 1 78 ? -9.626 5.835 3.988 1.00 94.31 78 ALA A O 1
ATOM 554 N N . TRP A 1 79 ? -7.425 6.256 4.067 1.00 94.62 79 TRP A N 1
ATOM 555 C CA . TRP A 1 79 ? -7.136 5.183 5.018 1.00 94.62 79 TRP A CA 1
ATOM 556 C C . TRP A 1 79 ? -7.821 5.403 6.363 1.00 94.62 79 TRP A C 1
ATOM 558 O O . TRP A 1 79 ? -8.325 4.444 6.937 1.00 94.62 79 TRP A O 1
ATOM 568 N N . ALA A 1 80 ? -7.910 6.649 6.836 1.00 90.88 80 ALA A N 1
ATOM 569 C CA . ALA A 1 80 ? -8.589 6.968 8.092 1.00 90.88 80 ALA A CA 1
ATOM 570 C C . ALA A 1 80 ? -10.107 6.748 8.005 1.00 90.88 80 ALA A C 1
ATOM 572 O O . ALA A 1 80 ? -10.728 6.372 8.996 1.00 90.88 80 ALA A O 1
ATOM 573 N N . ALA A 1 81 ? -10.697 6.956 6.824 1.00 89.25 81 ALA A N 1
ATOM 574 C CA . ALA A 1 81 ? -12.108 6.680 6.575 1.00 89.25 81 ALA A CA 1
ATOM 575 C C . ALA A 1 81 ? -12.397 5.173 6.459 1.00 89.25 81 ALA A C 1
ATOM 577 O O . ALA A 1 81 ? -13.382 4.695 7.016 1.00 89.25 81 ALA A O 1
ATOM 578 N N . ILE A 1 82 ? -11.532 4.421 5.769 1.00 91.62 82 ILE A N 1
ATOM 579 C CA . ILE A 1 82 ? -11.676 2.965 5.596 1.00 91.62 82 ILE A CA 1
ATOM 580 C C . ILE A 1 82 ? -11.413 2.220 6.911 1.00 91.62 82 ILE A C 1
ATOM 582 O O . ILE A 1 82 ? -12.119 1.262 7.230 1.00 91.62 82 ILE A O 1
ATOM 586 N N . TYR A 1 83 ? -10.423 2.672 7.684 1.00 88.62 83 TYR A N 1
ATOM 587 C CA . TYR A 1 83 ? -10.026 2.097 8.967 1.00 88.62 83 TYR A CA 1
ATOM 588 C C . TYR A 1 83 ? -10.137 3.139 10.096 1.00 88.62 83 TYR A C 1
ATOM 590 O O . TYR A 1 83 ? -9.122 3.684 10.549 1.00 88.62 83 TYR A O 1
ATOM 598 N N . PRO A 1 84 ? -11.356 3.429 10.587 1.00 84.38 84 PRO A N 1
ATOM 599 C CA . PRO A 1 84 ? -11.556 4.401 11.655 1.00 84.38 84 PRO A CA 1
ATOM 600 C C . PRO A 1 84 ? -10.739 4.072 12.909 1.00 84.38 84 PRO A C 1
ATOM 602 O O . PRO A 1 84 ? -10.758 2.950 13.416 1.00 84.38 84 PRO A O 1
ATOM 605 N N . GLY A 1 85 ? -10.015 5.069 13.424 1.00 81.69 85 GLY A N 1
ATOM 606 C CA . GLY A 1 85 ? -9.202 4.938 14.637 1.00 81.69 85 GLY A CA 1
ATOM 607 C C . GLY A 1 85 ? -7.912 4.126 14.476 1.00 81.69 85 GLY A C 1
ATOM 608 O O . GLY A 1 85 ? -7.276 3.821 15.491 1.00 81.69 85 GLY A O 1
ATOM 609 N N . ALA A 1 86 ? -7.519 3.784 13.243 1.00 87.31 86 ALA A N 1
ATOM 610 C CA . ALA A 1 86 ? -6.307 3.021 12.973 1.00 87.31 86 ALA A CA 1
ATOM 611 C C . ALA A 1 86 ? -5.042 3.681 13.544 1.00 87.31 86 ALA A C 1
ATOM 613 O O . ALA A 1 86 ? -4.882 4.903 13.514 1.00 87.31 86 ALA A O 1
ATOM 614 N N . GLY A 1 87 ? -4.109 2.855 14.016 1.00 90.62 87 GLY A N 1
ATOM 615 C CA . GLY A 1 87 ? -2.705 3.244 14.069 1.00 90.62 87 GLY A CA 1
ATOM 616 C C . GLY A 1 87 ? -2.141 3.274 12.649 1.00 90.62 87 GLY A C 1
ATOM 617 O O . GLY A 1 87 ? -2.414 2.377 11.856 1.00 90.62 87 GLY A O 1
ATOM 618 N N . MET A 1 88 ? -1.370 4.298 12.306 1.00 94.88 88 MET A N 1
ATOM 619 C CA . MET A 1 88 ? -0.767 4.435 10.987 1.00 94.88 88 MET A CA 1
ATOM 620 C C . MET A 1 88 ? 0.730 4.660 11.096 1.00 94.88 88 MET A C 1
ATOM 622 O O . MET A 1 88 ? 1.177 5.490 11.886 1.00 94.88 88 MET A O 1
ATOM 626 N N . VAL A 1 89 ? 1.497 3.952 10.273 1.00 97.38 89 VAL A N 1
ATOM 627 C CA . VAL A 1 89 ? 2.922 4.220 10.069 1.00 97.38 89 VAL A CA 1
ATOM 628 C C . VAL A 1 89 ? 3.111 4.636 8.619 1.00 97.38 89 VAL A C 1
ATOM 630 O O . VAL A 1 89 ? 2.951 3.825 7.710 1.00 97.38 89 VAL A O 1
ATOM 633 N N . LEU A 1 90 ? 3.412 5.914 8.411 1.00 98.31 90 LEU A N 1
ATOM 634 C CA . LEU A 1 90 ? 3.669 6.494 7.099 1.00 98.31 90 LEU A CA 1
ATOM 635 C C . LEU A 1 90 ? 5.184 6.547 6.884 1.00 98.31 90 LEU A C 1
ATOM 637 O O . LEU A 1 90 ? 5.906 7.088 7.723 1.00 98.31 90 LEU A O 1
ATOM 641 N N . VAL A 1 91 ? 5.674 5.978 5.786 1.00 97.81 91 VAL A N 1
ATOM 642 C CA . VAL A 1 91 ? 7.103 5.923 5.453 1.00 97.81 91 VAL A CA 1
ATOM 643 C C . VAL A 1 91 ? 7.360 6.783 4.221 1.00 97.81 91 VAL A C 1
ATOM 645 O O . VAL A 1 91 ? 6.769 6.549 3.167 1.00 97.81 91 VAL A O 1
ATOM 648 N N . GLU A 1 92 ? 8.247 7.768 4.357 1.00 96.38 92 GLU A N 1
ATOM 649 C CA . GLU A 1 92 ? 8.645 8.670 3.273 1.00 96.38 92 GLU A CA 1
ATOM 650 C C . GLU A 1 92 ? 10.143 8.978 3.360 1.00 96.38 92 GLU A C 1
ATOM 652 O O . GLU A 1 92 ? 10.624 9.518 4.359 1.00 96.38 92 GLU A O 1
ATOM 657 N N . GLY A 1 93 ? 10.884 8.620 2.311 1.00 93.12 93 GLY A N 1
ATOM 658 C CA . GLY A 1 93 ? 12.338 8.752 2.274 1.00 93.12 93 GLY A CA 1
ATOM 659 C C . GLY A 1 93 ? 12.829 10.091 1.728 1.00 93.12 93 GLY A C 1
ATOM 660 O O . GLY A 1 93 ? 13.899 10.545 2.126 1.00 93.12 93 GLY A O 1
ATOM 661 N N . ASN A 1 94 ? 12.067 10.757 0.857 1.00 91.62 94 ASN A N 1
ATOM 662 C CA . ASN A 1 94 ? 12.431 12.068 0.333 1.00 91.62 94 ASN A CA 1
ATOM 663 C C . ASN A 1 94 ? 12.314 13.120 1.453 1.00 91.62 94 ASN A C 1
ATOM 665 O O . ASN A 1 94 ? 11.206 13.375 1.933 1.00 91.62 94 ASN A O 1
ATOM 669 N N . PRO A 1 95 ? 13.413 13.790 1.858 1.00 90.62 95 PRO A N 1
ATOM 670 C CA . PRO A 1 95 ? 13.391 14.705 2.999 1.00 90.62 95 PRO A CA 1
ATOM 671 C C . PRO A 1 95 ? 12.387 15.858 2.862 1.00 90.62 95 PRO A C 1
ATOM 673 O O . PRO A 1 95 ? 11.709 16.201 3.835 1.00 90.62 95 PRO A O 1
ATOM 676 N N . LYS A 1 96 ? 12.251 16.434 1.658 1.00 90.12 96 LYS A N 1
ATOM 677 C CA . LYS A 1 96 ? 11.321 17.544 1.396 1.00 90.12 96 LYS A CA 1
ATOM 678 C C . LYS A 1 96 ? 9.875 17.072 1.457 1.00 90.12 96 LYS A C 1
ATOM 680 O O . LYS A 1 96 ? 9.042 17.696 2.115 1.00 90.12 96 LYS A O 1
ATOM 685 N N . THR A 1 97 ? 9.586 15.940 0.827 1.00 92.50 97 THR A N 1
ATOM 686 C CA . THR A 1 97 ? 8.249 15.342 0.851 1.00 92.50 97 THR A CA 1
ATOM 687 C C . THR A 1 97 ? 7.865 14.898 2.264 1.00 92.50 97 THR A C 1
ATOM 689 O O . THR A 1 97 ? 6.768 15.209 2.720 1.00 92.50 97 THR A O 1
ATOM 692 N N . ALA A 1 98 ? 8.792 14.303 3.020 1.00 94.94 98 ALA A N 1
ATOM 693 C CA . ALA A 1 98 ? 8.584 13.924 4.415 1.00 94.94 98 ALA A CA 1
ATOM 694 C C . ALA A 1 98 ? 8.330 15.137 5.330 1.00 94.94 98 ALA A C 1
ATOM 696 O O . ALA A 1 98 ? 7.625 15.028 6.334 1.00 94.94 98 ALA A O 1
ATOM 697 N N . ALA A 1 99 ? 8.919 16.302 5.039 1.00 94.94 99 ALA A N 1
ATOM 698 C CA . ALA A 1 99 ? 8.626 17.539 5.766 1.00 94.94 99 ALA A CA 1
ATOM 699 C C . ALA A 1 99 ? 7.184 18.014 5.517 1.00 94.94 99 ALA A C 1
ATOM 701 O O . ALA A 1 99 ? 6.471 18.312 6.474 1.00 94.94 99 ALA A O 1
ATOM 702 N N . VAL A 1 100 ? 6.729 17.993 4.258 1.00 96.00 100 VAL A N 1
ATOM 703 C CA . VAL A 1 100 ? 5.325 18.276 3.906 1.00 96.00 100 VAL A CA 1
ATOM 704 C C . VAL A 1 100 ? 4.386 17.283 4.593 1.00 96.00 100 VAL A C 1
ATOM 706 O O . VAL A 1 100 ? 3.418 17.690 5.236 1.00 96.00 100 VAL A O 1
ATOM 709 N N . LEU A 1 101 ? 4.706 15.989 4.525 1.00 97.75 101 LEU A N 1
ATOM 710 C CA . LEU A 1 101 ? 3.933 14.924 5.157 1.00 97.75 101 LEU A CA 1
ATOM 711 C C . LEU A 1 101 ? 3.796 15.126 6.668 1.00 97.75 101 LEU A C 1
ATOM 713 O O . LEU A 1 101 ? 2.705 14.966 7.204 1.00 97.75 101 LEU A O 1
ATOM 717 N N . ALA A 1 102 ? 4.863 15.532 7.359 1.00 98.00 102 ALA A N 1
ATOM 718 C CA . ALA A 1 102 ? 4.802 15.833 8.788 1.00 98.00 102 ALA A CA 1
ATOM 719 C C . ALA A 1 102 ? 3.792 16.950 9.109 1.00 98.00 102 ALA A C 1
ATOM 721 O O . ALA A 1 102 ? 3.033 16.828 10.071 1.00 98.00 102 ALA A O 1
ATOM 722 N N . GLY A 1 103 ? 3.735 17.999 8.281 1.00 97.50 103 GLY A N 1
ATOM 723 C CA . GLY A 1 103 ? 2.730 19.059 8.404 1.00 97.50 103 GLY A CA 1
ATOM 724 C C . GLY A 1 103 ? 1.303 18.546 8.186 1.00 97.50 103 GLY A C 1
ATOM 725 O O . GLY A 1 103 ? 0.408 18.851 8.974 1.00 97.50 103 GLY A O 1
ATOM 726 N N . VAL A 1 104 ? 1.099 17.702 7.168 1.00 97.25 104 VAL A N 1
ATOM 727 C CA . VAL A 1 104 ? -0.199 17.064 6.879 1.00 97.25 104 VAL A CA 1
ATOM 728 C C . VAL A 1 104 ? -0.648 16.158 8.030 1.00 97.25 104 VAL A C 1
ATOM 730 O O . VAL A 1 104 ? -1.806 16.228 8.444 1.00 97.25 104 VAL A O 1
ATOM 733 N N . ILE A 1 105 ? 0.262 15.360 8.598 1.00 96.69 105 ILE A N 1
ATOM 734 C CA . ILE A 1 105 ? -0.002 14.536 9.786 1.00 96.69 105 ILE A CA 1
ATOM 735 C C . ILE A 1 105 ? -0.414 15.425 10.965 1.00 96.69 105 ILE A C 1
ATOM 737 O O . ILE A 1 105 ? -1.431 15.153 11.601 1.00 96.69 105 ILE A O 1
ATOM 741 N N . GLY A 1 106 ? 0.336 16.498 11.239 1.00 95.25 106 GLY A N 1
ATOM 742 C CA . GLY A 1 106 ? 0.039 17.427 12.331 1.00 95.25 106 GLY A CA 1
ATOM 743 C C . GLY A 1 106 ? -1.357 18.043 12.211 1.00 95.25 106 GLY A C 1
ATOM 744 O O . GLY A 1 106 ? -2.140 17.990 13.160 1.00 95.25 106 GLY A O 1
ATOM 745 N N . ALA A 1 107 ? -1.709 18.543 11.024 1.00 94.62 107 ALA A N 1
ATOM 746 C CA . ALA A 1 107 ? -3.035 19.098 10.752 1.00 94.62 107 ALA A CA 1
ATOM 747 C C . ALA A 1 107 ? -4.152 18.047 10.895 1.00 94.62 107 ALA A C 1
ATOM 749 O O . ALA A 1 107 ? -5.209 18.327 11.466 1.00 94.62 107 ALA A O 1
ATOM 750 N N . HIS A 1 108 ? -3.917 16.822 10.418 1.00 92.56 108 HIS A N 1
ATOM 751 C CA . HIS A 1 108 ? -4.870 15.720 10.535 1.00 92.56 108 HIS A CA 1
ATOM 752 C C . HIS A 1 108 ? -5.126 15.333 11.999 1.00 92.56 108 HIS A C 1
ATOM 754 O O . HIS A 1 108 ? -6.278 15.250 12.428 1.00 92.56 108 HIS A O 1
ATOM 760 N N . VAL A 1 109 ? -4.063 15.156 12.789 1.00 91.12 109 VAL A N 1
ATOM 761 C CA . VAL A 1 109 ? -4.158 14.819 14.218 1.00 91.12 109 VAL A CA 1
ATOM 762 C C . VAL A 1 109 ? -4.833 15.944 15.004 1.00 91.12 109 VAL A C 1
ATOM 764 O O . VAL A 1 109 ? -5.697 15.665 15.838 1.00 91.12 109 VAL A O 1
ATOM 767 N N . ALA A 1 110 ? -4.516 17.210 14.712 1.00 91.44 110 ALA A N 1
ATOM 768 C CA . ALA A 1 110 ? -5.170 18.360 15.336 1.00 91.44 110 ALA A CA 1
ATOM 769 C C . ALA A 1 110 ? -6.683 18.380 15.054 1.00 91.44 110 ALA A C 1
ATOM 771 O O . ALA A 1 110 ? -7.481 18.501 15.986 1.00 91.44 110 ALA A O 1
ATOM 772 N N . LYS A 1 111 ? -7.089 18.165 13.793 1.00 90.44 111 LYS A N 1
ATOM 773 C CA . LYS A 1 111 ? -8.506 18.079 13.400 1.00 90.44 111 LYS A CA 1
ATOM 774 C C . LYS A 1 111 ? -9.245 16.979 14.166 1.00 90.44 111 LYS A C 1
ATOM 776 O O . LYS A 1 111 ? -10.344 17.210 14.666 1.00 90.44 111 LYS A O 1
ATOM 781 N N . LEU A 1 112 ? -8.652 15.790 14.271 1.00 86.12 112 LEU A N 1
ATOM 782 C CA . LEU A 1 112 ? -9.275 14.663 14.972 1.00 86.12 112 LEU A CA 1
ATOM 783 C C . LEU A 1 112 ? -9.324 14.864 16.486 1.00 86.12 112 LEU A C 1
ATOM 785 O O . LEU A 1 112 ? -10.303 14.478 17.119 1.00 86.12 112 LEU A O 1
ATOM 789 N N . THR A 1 113 ? -8.313 15.511 17.061 1.00 86.81 113 THR A N 1
ATOM 790 C CA . THR A 1 113 ? -8.293 15.864 18.485 1.00 86.81 113 THR A CA 1
ATOM 791 C C . THR A 1 113 ? -9.392 16.873 18.817 1.00 86.81 113 THR A C 1
ATOM 793 O O . THR A 1 113 ? -10.121 16.687 19.789 1.00 86.81 113 THR A O 1
ATOM 796 N N . ALA A 1 114 ? -9.580 17.895 17.976 1.00 87.88 114 ALA A N 1
ATOM 797 C CA . ALA A 1 114 ? -10.662 18.864 18.133 1.00 87.88 114 ALA A CA 1
ATOM 798 C C . ALA A 1 114 ? -12.049 18.207 18.013 1.00 87.88 114 ALA A C 1
ATOM 800 O O . ALA A 1 114 ? -12.922 18.452 18.844 1.00 87.88 114 ALA A O 1
ATOM 801 N N . ALA A 1 115 ? -12.240 17.317 17.032 1.00 85.19 115 ALA A N 1
ATOM 802 C CA . ALA A 1 115 ? -13.487 16.567 16.876 1.00 85.19 115 ALA A CA 1
ATOM 803 C C . ALA A 1 115 ? -13.779 15.660 18.086 1.00 85.19 115 ALA A C 1
ATOM 805 O O . ALA A 1 115 ? -14.916 15.588 18.548 1.00 85.19 115 ALA A O 1
ATOM 806 N N . ALA A 1 116 ? -12.749 15.008 18.635 1.00 82.31 116 ALA A N 1
ATOM 807 C CA . ALA A 1 116 ? -12.858 14.188 19.837 1.00 82.31 116 ALA A CA 1
ATOM 808 C C . ALA A 1 116 ? -13.293 15.006 21.061 1.00 82.31 116 ALA A C 1
ATOM 810 O O . ALA A 1 116 ? -14.178 14.583 21.803 1.00 82.31 116 ALA A O 1
ATOM 811 N N . ALA A 1 117 ? -12.688 16.181 21.254 1.00 84.25 117 ALA A N 1
ATOM 812 C CA . ALA A 1 117 ? -13.031 17.088 22.344 1.00 84.25 117 ALA A CA 1
ATOM 813 C C . ALA A 1 117 ? -14.474 17.604 22.220 1.00 84.25 117 ALA A C 1
ATOM 815 O O . ALA A 1 117 ? -15.211 17.604 23.204 1.00 84.25 117 ALA A O 1
ATOM 816 N N . ALA A 1 118 ? -14.906 17.964 21.006 1.00 85.00 118 ALA A N 1
ATOM 817 C CA . ALA A 1 118 ? -16.279 18.389 20.743 1.00 85.00 118 ALA A CA 1
ATOM 818 C C . ALA A 1 118 ? -17.297 17.270 21.025 1.00 85.00 118 ALA A C 1
ATOM 820 O O . ALA A 1 118 ? -18.314 17.509 21.675 1.00 85.00 118 ALA A O 1
ATOM 821 N N . ALA A 1 119 ? -17.006 16.035 20.599 1.00 80.69 119 ALA A N 1
ATOM 822 C CA . ALA A 1 119 ? -17.859 14.881 20.878 1.00 80.69 119 ALA A CA 1
ATOM 823 C C . ALA A 1 119 ? -17.955 14.582 22.385 1.00 80.69 119 ALA A C 1
ATOM 825 O O . ALA A 1 119 ? -19.041 14.301 22.889 1.00 80.69 119 ALA A O 1
ATOM 826 N N . ALA A 1 120 ? -16.841 14.688 23.116 1.00 79.44 120 ALA A N 1
ATOM 827 C CA . ALA A 1 120 ? -16.825 14.516 24.567 1.00 79.44 120 ALA A CA 1
ATOM 828 C C . ALA A 1 120 ? -17.650 15.599 25.286 1.00 79.44 120 ALA A C 1
ATOM 830 O O . ALA A 1 120 ? -18.417 15.278 26.192 1.00 79.44 120 ALA A O 1
ATOM 831 N N . ALA A 1 121 ? -17.548 16.860 24.853 1.00 83.50 121 ALA A N 1
ATOM 832 C CA . ALA A 1 121 ? -18.348 17.957 25.395 1.00 83.50 121 ALA A CA 1
ATOM 833 C C . ALA A 1 121 ? -19.852 17.759 25.137 1.00 83.50 121 ALA A C 1
ATOM 835 O O . ALA A 1 121 ? -20.660 17.938 26.046 1.00 83.50 121 ALA A O 1
ATOM 836 N N . ALA A 1 122 ? -20.229 17.326 23.929 1.00 82.00 122 ALA A N 1
ATOM 837 C CA . ALA A 1 122 ? -21.619 17.020 23.590 1.00 82.00 122 ALA A CA 1
ATOM 838 C C . ALA A 1 122 ? -22.179 15.851 24.420 1.00 82.00 122 ALA A C 1
ATOM 840 O O . ALA A 1 122 ? -23.301 15.929 24.917 1.00 82.00 122 ALA A O 1
ATOM 841 N N . ALA A 1 123 ? -21.391 14.789 24.624 1.00 77.69 123 ALA A N 1
ATOM 842 C CA . ALA A 1 123 ? -21.782 13.655 25.461 1.00 77.69 123 ALA A CA 1
ATOM 843 C C . ALA A 1 123 ? -21.971 14.060 26.934 1.00 77.69 123 ALA A C 1
ATOM 845 O O . ALA A 1 123 ? -22.947 13.649 27.563 1.00 77.69 123 ALA A O 1
ATOM 846 N N . ALA A 1 124 ? -21.080 14.905 27.465 1.00 80.25 124 ALA A N 1
ATOM 847 C CA . ALA A 1 124 ? -21.202 15.444 28.817 1.00 80.25 124 ALA A CA 1
ATOM 848 C C . ALA A 1 124 ? -22.464 16.310 28.976 1.00 80.25 124 ALA A C 1
ATOM 850 O O . ALA A 1 124 ? -23.192 16.153 29.953 1.00 80.25 124 ALA A O 1
ATOM 851 N N . ALA A 1 125 ? -22.768 17.166 27.993 1.00 83.44 125 ALA A N 1
ATOM 852 C CA . ALA A 1 125 ? -23.993 17.968 27.978 1.00 83.44 125 ALA A CA 1
ATOM 853 C C . ALA A 1 125 ? -25.271 17.108 27.914 1.00 83.44 125 ALA A C 1
ATOM 855 O O . ALA A 1 125 ? -26.293 17.482 28.481 1.00 83.44 125 ALA A O 1
ATOM 856 N N . ALA A 1 126 ? -25.206 15.936 27.275 1.00 82.38 126 ALA A N 1
ATOM 857 C CA . ALA A 1 126 ? -26.296 14.961 27.223 1.00 82.38 126 ALA A CA 1
ATOM 858 C C . ALA A 1 126 ? -26.403 14.068 28.482 1.00 82.38 126 ALA A C 1
ATOM 860 O O . ALA A 1 126 ? -27.203 13.134 28.498 1.00 82.38 126 ALA A O 1
ATOM 861 N N . GLY A 1 127 ? -25.600 14.312 29.526 1.00 77.12 127 GLY A N 1
ATOM 862 C CA . GLY A 1 127 ? -25.624 13.536 30.771 1.00 77.12 127 GLY A CA 1
ATOM 863 C C . GLY A 1 127 ? -25.023 12.128 30.660 1.00 77.12 127 GLY A C 1
ATOM 864 O O . GLY A 1 127 ? -25.253 11.293 31.535 1.00 77.12 127 GLY A O 1
ATOM 865 N N . ALA A 1 128 ? -24.257 11.834 29.602 1.00 65.19 128 ALA A N 1
ATOM 866 C CA . ALA A 1 128 ? -23.612 10.537 29.427 1.00 65.19 128 ALA A CA 1
ATOM 867 C C . ALA A 1 128 ? -22.330 10.417 30.276 1.00 65.19 128 ALA A C 1
ATOM 869 O O . ALA A 1 128 ? -21.500 11.325 30.328 1.00 65.19 128 ALA A O 1
ATOM 870 N N . SER A 1 129 ? -22.137 9.257 30.914 1.00 54.78 129 SER A N 1
ATOM 871 C CA . SER A 1 129 ? -20.917 8.930 31.664 1.00 54.78 129 SER A CA 1
ATOM 872 C C . SER A 1 129 ? -19.668 8.931 30.763 1.00 54.78 129 SER A C 1
ATOM 874 O O . SER A 1 129 ? -19.595 8.218 29.755 1.00 54.78 129 SER A O 1
ATOM 876 N N . VAL A 1 130 ? -18.651 9.690 31.191 1.00 51.72 130 VAL A N 1
ATOM 877 C CA . VAL A 1 130 ? -17.362 9.942 30.512 1.00 51.72 130 VAL A CA 1
ATOM 878 C C . VAL A 1 130 ? -16.530 8.662 30.292 1.00 51.72 130 VAL A C 1
ATOM 880 O O . VAL A 1 130 ? -15.634 8.640 29.449 1.00 51.72 130 VAL A O 1
ATOM 883 N N . SER A 1 131 ? -16.835 7.557 30.986 1.00 44.75 131 SER A N 1
ATOM 884 C CA . SER A 1 131 ? -16.061 6.304 30.905 1.00 44.75 131 SER A CA 1
ATOM 885 C C . SER A 1 131 ? -16.303 5.468 29.639 1.00 44.75 131 SER A C 1
ATOM 887 O O . SER A 1 131 ? -15.636 4.452 29.439 1.00 44.75 131 SER A O 1
ATOM 889 N N . SER A 1 132 ? -17.222 5.888 28.764 1.00 40.38 132 SER A N 1
ATOM 890 C CA . SER A 1 132 ? -17.631 5.133 27.570 1.00 40.38 132 SER A CA 1
ATOM 891 C C . SER A 1 132 ? -16.999 5.603 26.252 1.00 40.38 132 SER A C 1
ATOM 893 O O . SER A 1 132 ? -17.183 4.943 25.229 1.00 40.38 132 SER A O 1
ATOM 895 N N . VAL A 1 133 ? -16.224 6.697 26.242 1.00 39.78 133 VAL A N 1
ATOM 896 C CA . VAL A 1 133 ? -15.688 7.274 24.995 1.00 39.78 133 VAL A CA 1
ATOM 897 C C . VAL A 1 133 ? -14.268 6.749 24.733 1.00 39.78 133 VAL A C 1
ATOM 899 O O . VAL A 1 133 ? -13.318 7.173 25.398 1.00 39.78 133 VAL A O 1
ATOM 902 N N . PRO A 1 134 ? -14.053 5.813 23.784 1.00 47.94 134 PRO A N 1
ATOM 903 C CA . PRO A 1 134 ? -12.707 5.376 23.442 1.00 47.94 134 PRO A CA 1
ATOM 904 C C . PRO A 1 134 ? -11.907 6.574 22.932 1.00 47.94 134 PRO A C 1
ATOM 906 O O . PRO A 1 134 ? -12.361 7.229 22.006 1.00 47.94 134 PRO A O 1
ATOM 909 N N . SER A 1 135 ? -10.722 6.838 23.507 1.00 51.28 135 SER A N 1
ATOM 910 C CA . SER A 1 135 ? -9.821 7.903 23.028 1.00 51.28 135 SER A CA 1
ATOM 911 C C . SER A 1 135 ? -9.624 7.777 21.506 1.00 51.28 135 SER A C 1
ATOM 913 O O . SER A 1 135 ? -8.943 6.844 21.065 1.00 51.28 135 SER A O 1
ATOM 915 N N . PRO A 1 136 ? -10.259 8.639 20.694 1.00 56.47 136 PRO A N 1
ATOM 916 C CA . PRO A 1 136 ? -10.503 8.348 19.283 1.00 56.47 136 PRO A CA 1
ATOM 917 C C . PRO A 1 136 ? -9.406 8.913 18.378 1.00 56.47 136 PRO A C 1
ATOM 919 O O . PRO A 1 136 ? -9.461 8.738 17.164 1.00 56.47 136 PRO A O 1
ATOM 922 N N . VAL A 1 137 ? -8.396 9.576 18.952 1.00 64.62 137 VAL A N 1
ATOM 923 C CA . VAL A 1 137 ? -7.299 10.150 18.174 1.00 64.62 137 VAL A CA 1
ATOM 924 C C . VAL A 1 137 ? -6.419 9.000 17.657 1.00 64.62 137 VAL A C 1
ATOM 926 O O . VAL A 1 137 ? -5.920 8.200 18.464 1.00 64.62 137 VAL A O 1
ATOM 929 N N . PRO A 1 138 ? -6.270 8.844 16.330 1.00 72.44 138 PRO A N 1
ATOM 930 C CA . PRO A 1 138 ? -5.394 7.840 15.750 1.00 72.44 138 PRO A CA 1
ATOM 931 C C . PRO A 1 138 ? -3.939 8.182 16.056 1.00 72.44 138 PRO A C 1
ATOM 933 O O . PRO A 1 138 ? -3.555 9.348 16.164 1.00 72.44 138 PRO A O 1
ATOM 936 N N . ARG A 1 139 ? -3.114 7.146 16.184 1.00 84.94 139 ARG A N 1
ATOM 937 C CA . ARG A 1 139 ? -1.665 7.307 16.304 1.00 84.94 139 ARG A CA 1
ATOM 938 C C . ARG A 1 139 ? -1.085 7.278 14.904 1.00 84.94 139 ARG A C 1
ATOM 940 O O . ARG A 1 139 ? -1.134 6.233 14.270 1.00 84.94 139 ARG A O 1
ATOM 947 N N . VAL A 1 140 ? -0.561 8.403 14.433 1.00 94.25 140 VAL A N 1
ATOM 948 C CA . VAL A 1 140 ? 0.063 8.502 13.110 1.00 94.25 140 VAL A CA 1
ATOM 949 C C . VAL A 1 140 ? 1.549 8.776 13.300 1.00 94.25 140 VAL A C 1
ATOM 951 O O . VAL A 1 140 ? 1.932 9.817 13.829 1.00 94.25 140 VAL A O 1
ATOM 954 N N . LEU A 1 141 ? 2.378 7.816 12.906 1.00 96.56 141 LEU A N 1
ATOM 955 C CA . LEU A 1 141 ? 3.831 7.878 12.983 1.00 96.56 141 LEU A CA 1
ATOM 956 C C . LEU A 1 141 ? 4.413 8.158 11.599 1.00 96.56 141 LEU A C 1
ATOM 958 O O . LEU A 1 141 ? 3.917 7.641 10.600 1.00 96.56 141 LEU A O 1
ATOM 962 N N . LEU A 1 142 ? 5.491 8.938 11.559 1.00 97.62 142 LEU A N 1
ATOM 963 C CA . LEU A 1 142 ? 6.276 9.188 10.354 1.00 97.62 1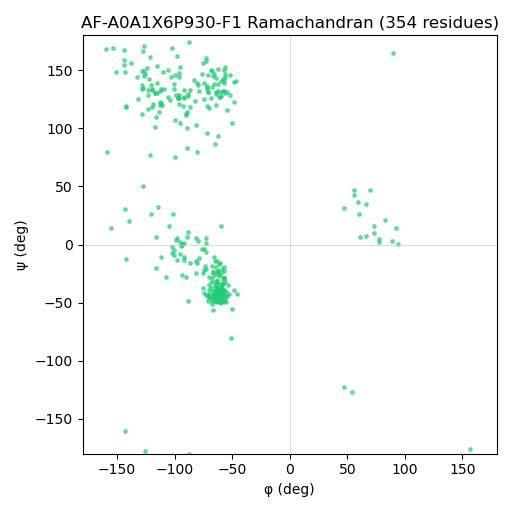42 LEU A CA 1
ATOM 964 C C . LEU A 1 142 ? 7.652 8.537 10.492 1.00 97.62 142 LEU A C 1
ATOM 966 O O . LEU A 1 142 ? 8.412 8.889 11.394 1.00 97.62 142 LEU A O 1
ATOM 970 N N . ALA A 1 143 ? 7.995 7.646 9.567 1.00 96.94 143 ALA A N 1
ATOM 971 C CA . ALA A 1 143 ? 9.339 7.112 9.420 1.00 96.94 143 ALA A CA 1
ATOM 972 C C . ALA A 1 143 ? 10.038 7.752 8.211 1.00 96.94 143 ALA A C 1
ATOM 974 O O . ALA A 1 143 ? 9.531 7.711 7.090 1.00 96.94 143 ALA A O 1
ATOM 975 N N . ARG A 1 144 ? 11.210 8.350 8.448 1.00 95.81 144 ARG A N 1
ATOM 976 C CA . ARG A 1 144 ? 11.997 9.079 7.440 1.00 95.81 144 ARG A CA 1
ATOM 977 C C . ARG A 1 144 ? 13.122 8.204 6.898 1.00 95.81 144 ARG A C 1
ATOM 979 O O . ARG A 1 144 ? 14.272 8.355 7.304 1.00 95.81 144 ARG A O 1
ATOM 986 N N . ALA A 1 145 ? 12.778 7.249 6.045 1.00 94.06 145 ALA A N 1
ATOM 987 C CA . ALA A 1 145 ? 13.737 6.316 5.467 1.00 94.06 145 ALA A CA 1
ATOM 988 C C . ALA A 1 145 ? 13.273 5.849 4.088 1.00 94.06 145 ALA A C 1
ATOM 990 O O . ALA A 1 145 ? 12.074 5.726 3.835 1.00 94.06 145 ALA A O 1
ATOM 991 N N . LEU A 1 146 ? 14.233 5.563 3.212 1.00 93.81 146 LEU A N 1
ATOM 992 C CA . LEU A 1 146 ? 13.972 4.799 1.998 1.00 93.81 146 LEU A CA 1
ATOM 993 C C . LEU A 1 146 ? 13.835 3.321 2.357 1.00 93.81 146 LEU A C 1
ATOM 995 O O . LEU A 1 146 ? 14.501 2.828 3.269 1.00 93.81 146 LEU A O 1
ATOM 999 N N . VAL A 1 147 ? 12.989 2.608 1.622 1.00 94.25 147 VAL A N 1
ATOM 1000 C CA . VAL A 1 147 ? 12.804 1.172 1.825 1.00 94.25 147 VAL A CA 1
ATOM 1001 C C . VAL A 1 147 ? 13.618 0.402 0.796 1.00 94.25 147 VAL A C 1
ATOM 1003 O O . VAL A 1 147 ? 13.515 0.656 -0.401 1.00 94.25 147 VAL A O 1
ATOM 1006 N N . GLY A 1 148 ? 14.415 -0.547 1.273 1.00 91.75 148 GLY A N 1
ATOM 1007 C CA . GLY A 1 148 ? 15.178 -1.482 0.454 1.00 91.75 148 GLY A CA 1
ATOM 1008 C C . GLY A 1 148 ? 15.232 -2.867 1.095 1.00 91.75 148 GLY A C 1
ATOM 1009 O O . GLY A 1 148 ? 14.417 -3.203 1.950 1.00 91.75 148 GLY A O 1
ATOM 1010 N N . ASN A 1 149 ? 16.203 -3.677 0.687 1.00 86.44 149 ASN A N 1
ATOM 1011 C CA . ASN A 1 149 ? 16.464 -5.010 1.240 1.00 86.44 149 ASN A CA 1
ATOM 1012 C C . ASN A 1 149 ? 17.653 -5.045 2.217 1.00 86.44 149 ASN A C 1
ATOM 1014 O O . ASN A 1 149 ? 17.880 -6.063 2.863 1.00 86.44 149 ASN A O 1
ATOM 1018 N N . GLU A 1 150 ? 18.392 -3.944 2.352 1.00 86.06 150 GLU A N 1
ATOM 1019 C CA . GLU A 1 150 ? 19.569 -3.829 3.212 1.00 86.06 150 GLU A CA 1
ATOM 1020 C C . GLU A 1 150 ? 19.663 -2.439 3.852 1.00 86.06 150 GLU A C 1
ATOM 1022 O O . GLU A 1 150 ? 19.081 -1.472 3.351 1.00 86.06 150 GLU A O 1
ATOM 1027 N N . SER A 1 151 ? 20.401 -2.344 4.962 1.00 92.25 151 SER A N 1
ATOM 1028 C CA . SER A 1 151 ? 20.671 -1.079 5.651 1.00 92.25 151 SER A CA 1
ATOM 1029 C C . SER A 1 151 ? 21.928 -0.415 5.092 1.00 92.25 151 SER A C 1
ATOM 1031 O O . SER A 1 151 ? 23.031 -0.926 5.271 1.00 92.25 151 SER A O 1
ATOM 1033 N N . ARG A 1 152 ? 21.776 0.745 4.449 1.00 93.19 152 ARG A N 1
ATOM 1034 C CA . ARG A 1 152 ? 22.889 1.561 3.931 1.00 93.19 152 ARG A CA 1
ATOM 1035 C C . ARG A 1 152 ? 22.463 3.010 3.716 1.00 93.19 152 ARG A C 1
ATOM 1037 O O . ARG A 1 152 ? 21.279 3.326 3.713 1.00 93.19 152 ARG A O 1
ATOM 1044 N N . VAL A 1 153 ? 23.421 3.900 3.482 1.00 92.94 153 VAL A N 1
ATOM 1045 C CA . VAL A 1 153 ? 23.130 5.260 3.006 1.00 92.94 153 VAL A CA 1
ATOM 1046 C C . VAL A 1 153 ? 23.176 5.258 1.484 1.00 92.94 153 VAL A C 1
ATOM 1048 O O . VAL A 1 153 ? 24.172 4.834 0.900 1.00 92.94 153 VAL A O 1
ATOM 1051 N N . VAL A 1 154 ? 22.110 5.733 0.843 1.00 91.56 154 VAL A N 1
ATOM 1052 C CA . VAL A 1 154 ? 22.026 5.843 -0.618 1.00 91.56 154 VAL A CA 1
ATOM 1053 C C . VAL A 1 154 ? 21.922 7.297 -1.046 1.00 91.56 154 VAL A C 1
ATOM 1055 O O . VAL A 1 154 ? 21.431 8.149 -0.302 1.00 91.56 154 VAL A O 1
ATOM 1058 N N . LYS A 1 155 ? 22.378 7.575 -2.266 1.00 92.06 155 LYS A N 1
ATOM 1059 C CA . LYS A 1 155 ? 22.111 8.840 -2.938 1.00 92.06 155 LYS A CA 1
ATOM 1060 C C . LYS A 1 155 ? 20.692 8.800 -3.505 1.00 92.06 155 LYS A C 1
ATOM 1062 O O . LYS A 1 155 ? 20.292 7.820 -4.128 1.00 92.06 155 LYS A O 1
ATOM 1067 N N . PHE A 1 156 ? 19.926 9.852 -3.267 1.00 91.19 156 PHE A N 1
ATOM 1068 C CA . PHE A 1 156 ? 18.550 10.001 -3.720 1.00 91.19 156 PHE A CA 1
ATOM 1069 C C . PHE A 1 156 ? 18.431 11.275 -4.544 1.00 91.19 156 PHE A C 1
ATOM 1071 O O . PHE A 1 156 ? 18.834 12.341 -4.083 1.00 91.19 156 PHE A O 1
ATOM 1078 N N . ARG A 1 157 ? 17.869 11.159 -5.744 1.00 91.00 157 ARG A N 1
ATOM 1079 C CA . ARG A 1 157 ? 17.583 12.275 -6.644 1.00 91.00 157 ARG A CA 1
ATOM 1080 C C . ARG A 1 157 ? 16.131 12.707 -6.462 1.00 91.00 157 ARG A C 1
ATOM 1082 O O . ARG A 1 157 ? 15.234 11.874 -6.557 1.00 91.00 157 ARG A O 1
ATOM 1089 N N . SER A 1 158 ? 15.891 13.994 -6.238 1.00 90.12 158 SER A N 1
ATOM 1090 C CA . SER A 1 158 ? 14.553 14.580 -6.094 1.00 90.12 158 SER A CA 1
ATOM 1091 C C . SER A 1 158 ? 14.340 15.694 -7.106 1.00 90.12 158 SER A C 1
ATOM 1093 O O . SER A 1 158 ? 15.164 16.598 -7.203 1.00 90.12 158 SER A O 1
ATOM 1095 N N . SER A 1 159 ? 13.203 15.688 -7.796 1.00 89.31 159 SER A N 1
ATOM 1096 C CA . SER A 1 159 ? 12.797 16.783 -8.683 1.00 89.31 159 SER A CA 1
ATOM 1097 C C . SER A 1 159 ? 12.610 18.109 -7.940 1.00 89.31 159 SER A C 1
ATOM 1099 O O . SER A 1 159 ? 11.959 18.144 -6.887 1.00 89.31 159 SER A O 1
ATOM 1101 N N . ILE A 1 160 ? 13.074 19.205 -8.535 1.00 87.94 160 ILE A N 1
ATOM 1102 C CA . ILE A 1 160 ? 12.809 20.579 -8.101 1.00 87.94 160 ILE A CA 1
ATOM 1103 C C . ILE A 1 160 ? 11.491 21.057 -8.726 1.00 87.94 160 ILE A C 1
ATOM 1105 O O . ILE A 1 160 ? 11.226 20.873 -9.912 1.00 87.94 160 ILE A O 1
ATOM 1109 N N . GLY A 1 161 ? 10.617 21.662 -7.915 1.00 80.44 161 GLY A N 1
ATOM 1110 C CA . GLY A 1 161 ? 9.341 22.220 -8.389 1.00 80.44 161 GLY A CA 1
ATOM 1111 C C . GLY A 1 161 ? 8.319 21.189 -8.895 1.00 80.44 161 GLY A C 1
ATOM 1112 O O . GLY A 1 161 ? 7.285 21.582 -9.422 1.00 80.44 161 GLY A O 1
ATOM 1113 N N . GLY A 1 162 ? 8.587 19.888 -8.737 1.00 70.75 162 GLY A N 1
ATOM 1114 C CA . GLY A 1 162 ? 7.710 18.801 -9.191 1.00 70.75 162 GLY A CA 1
ATOM 1115 C C . GLY A 1 162 ? 7.770 18.509 -10.693 1.00 70.75 162 GLY A C 1
ATOM 1116 O O . GLY A 1 162 ? 7.011 17.671 -11.166 1.00 70.75 162 GLY A O 1
ATOM 1117 N N . LYS A 1 163 ? 8.662 19.167 -11.445 1.00 72.06 163 LYS A N 1
ATOM 1118 C CA . LYS A 1 163 ? 8.927 18.813 -12.845 1.00 72.06 163 LYS A CA 1
ATOM 1119 C C . LYS A 1 163 ? 9.703 17.499 -12.889 1.00 72.06 163 LYS A C 1
ATOM 1121 O O . LYS A 1 163 ? 10.670 17.350 -12.152 1.00 72.06 163 LYS A O 1
ATOM 1126 N N . SER A 1 164 ? 9.297 16.568 -13.743 1.00 76.50 164 SER A N 1
ATOM 1127 C CA . SER A 1 164 ? 9.958 15.263 -13.873 1.00 76.50 164 SER A CA 1
ATOM 1128 C C . SER A 1 164 ? 9.974 14.454 -12.563 1.00 76.50 164 SER A C 1
ATOM 1130 O O . SER A 1 164 ? 10.970 13.808 -12.220 1.00 76.50 164 SER A O 1
ATOM 1132 N N . SER A 1 165 ? 8.900 14.532 -11.765 1.00 75.50 165 SER A N 1
ATOM 1133 C CA . SER A 1 165 ? 8.792 13.828 -10.478 1.00 75.50 165 SER A CA 1
ATOM 1134 C C . SER A 1 165 ? 8.948 12.316 -10.617 1.00 75.50 165 SER A C 1
ATOM 1136 O O . SER A 1 165 ? 9.536 11.686 -9.742 1.00 75.50 165 SER A O 1
ATOM 1138 N N . GLU A 1 166 ? 8.527 11.761 -11.752 1.00 73.31 166 GLU A N 1
ATOM 1139 C CA . GLU A 1 166 ? 8.711 10.365 -12.144 1.00 73.31 166 GLU A CA 1
ATOM 1140 C C . GLU A 1 166 ? 10.187 9.975 -12.305 1.00 73.31 166 GLU A C 1
ATOM 1142 O O . GLU A 1 166 ? 10.511 8.794 -12.360 1.00 73.31 166 GLU A O 1
ATOM 1147 N N . MET A 1 167 ? 11.111 10.934 -12.366 1.00 78.12 167 MET A N 1
ATOM 1148 C CA . MET A 1 167 ? 12.551 10.674 -12.364 1.00 78.12 167 MET A CA 1
ATOM 1149 C C . MET A 1 167 ? 13.175 10.763 -10.963 1.00 78.12 167 MET A C 1
ATOM 1151 O O . MET A 1 167 ? 14.378 10.519 -10.818 1.00 78.12 167 MET A O 1
ATOM 1155 N N . SER A 1 168 ? 12.396 11.079 -9.926 1.00 83.44 168 SER A N 1
ATOM 1156 C CA . SER A 1 168 ? 12.869 11.012 -8.540 1.00 83.44 168 SER A CA 1
ATOM 1157 C C . SER A 1 168 ? 13.048 9.558 -8.099 1.00 83.44 168 SER A C 1
ATOM 1159 O O . SER A 1 168 ? 12.304 8.674 -8.522 1.00 83.44 168 SER A O 1
ATOM 1161 N N . GLY A 1 169 ? 14.042 9.295 -7.253 1.00 85.62 169 GLY A N 1
ATOM 1162 C CA . GLY A 1 169 ? 14.328 7.941 -6.787 1.00 85.62 169 GLY A CA 1
ATOM 1163 C C . GLY A 1 169 ? 15.760 7.742 -6.307 1.00 85.62 169 GLY A C 1
ATOM 1164 O O . GLY A 1 169 ? 16.573 8.669 -6.269 1.00 85.62 169 GLY A O 1
ATOM 1165 N N . ILE A 1 170 ? 16.072 6.495 -5.951 1.00 86.75 170 ILE A N 1
ATOM 1166 C CA . ILE A 1 170 ? 17.441 6.071 -5.643 1.00 86.75 170 ILE A CA 1
ATOM 1167 C C . ILE A 1 170 ? 18.310 6.305 -6.882 1.00 86.75 170 ILE A C 1
ATOM 1169 O O . ILE A 1 170 ? 17.971 5.871 -7.982 1.00 86.75 170 ILE A O 1
ATOM 1173 N N . TYR A 1 171 ? 19.427 7.002 -6.694 1.00 85.56 171 TYR A N 1
ATOM 1174 C CA . TYR A 1 171 ? 20.357 7.368 -7.753 1.00 85.56 171 TYR A CA 1
ATOM 1175 C C . TYR A 1 171 ? 21.686 6.625 -7.550 1.00 85.56 171 TYR A C 1
ATOM 1177 O O . TYR A 1 171 ? 22.203 6.634 -6.427 1.00 85.56 171 TYR A O 1
ATOM 1185 N N . PRO A 1 172 ? 22.257 5.982 -8.587 1.00 84.50 172 PRO A N 1
ATOM 1186 C CA . PRO A 1 172 ? 23.462 5.169 -8.433 1.00 84.50 172 PRO A CA 1
ATOM 1187 C C . PRO A 1 172 ? 24.628 5.961 -7.833 1.00 84.50 172 PRO A C 1
ATOM 1189 O O . PRO A 1 172 ? 24.919 7.087 -8.248 1.00 84.50 172 PRO A O 1
ATOM 1192 N N . SER A 1 173 ? 25.286 5.392 -6.822 1.00 83.94 173 SER A N 1
ATOM 1193 C CA . SER A 1 173 ? 26.347 6.073 -6.070 1.00 83.94 173 SER A CA 1
ATOM 1194 C C . SER A 1 173 ? 27.561 6.423 -6.934 1.00 83.94 173 SER A C 1
ATOM 1196 O O . SER A 1 173 ? 28.157 7.477 -6.731 1.00 83.94 173 SER A O 1
ATOM 1198 N N . ASP A 1 174 ? 27.873 5.571 -7.907 1.00 86.19 174 ASP A N 1
ATOM 1199 C CA . ASP A 1 174 ? 28.982 5.648 -8.861 1.00 86.19 174 ASP A CA 1
ATOM 1200 C C . ASP A 1 174 ? 28.728 6.593 -10.048 1.00 86.19 174 ASP A C 1
ATOM 1202 O O . ASP A 1 174 ? 29.669 7.008 -10.720 1.00 86.19 174 ASP A O 1
ATOM 1206 N N . VAL A 1 175 ? 27.475 6.988 -10.287 1.00 86.31 175 VAL A N 1
ATOM 1207 C CA . VAL A 1 175 ? 27.116 7.901 -11.382 1.00 86.31 175 VAL A CA 1
ATOM 1208 C C . VAL A 1 175 ? 27.204 9.364 -10.919 1.00 86.31 175 VAL A C 1
ATOM 1210 O O . VAL A 1 175 ? 26.595 9.707 -9.900 1.00 86.31 175 VAL A O 1
ATOM 1213 N N . PRO A 1 176 ? 27.896 10.263 -11.647 1.00 90.00 176 PRO A N 1
ATOM 1214 C CA . PRO A 1 176 ? 27.938 11.688 -11.318 1.00 90.00 176 PRO A CA 1
ATOM 1215 C C . PRO A 1 176 ? 26.548 12.335 -11.241 1.00 90.00 176 PRO A C 1
ATOM 1217 O O . PRO A 1 176 ? 25.615 11.971 -11.961 1.00 90.00 176 PRO A O 1
ATOM 1220 N N . GLU A 1 177 ? 26.404 13.308 -10.346 1.00 93.19 177 GLU A N 1
ATOM 1221 C CA . GLU A 1 177 ? 25.186 14.111 -10.226 1.00 93.19 177 GLU A CA 1
ATOM 1222 C C . GLU A 1 177 ? 25.106 15.105 -11.388 1.00 93.19 177 GLU A C 1
ATOM 1224 O O . GLU A 1 177 ? 26.031 15.887 -11.609 1.00 93.19 177 GLU A O 1
ATOM 1229 N N . VAL A 1 178 ? 23.996 15.080 -12.124 1.00 91.25 178 VAL A N 1
ATOM 1230 C CA . VAL A 1 178 ? 23.766 15.922 -13.309 1.00 91.25 178 VAL A CA 1
ATOM 1231 C C . VAL A 1 178 ? 22.440 16.675 -13.196 1.00 91.25 178 VAL A C 1
ATOM 1233 O O . VAL A 1 178 ? 21.604 16.344 -12.356 1.00 91.25 178 VAL A O 1
ATOM 1236 N N . ASN A 1 179 ? 22.228 17.679 -14.051 1.00 90.75 179 ASN A N 1
ATOM 1237 C CA . ASN A 1 179 ? 20.983 18.455 -14.121 1.00 90.75 179 ASN A CA 1
ATOM 1238 C C . ASN A 1 179 ? 20.578 19.096 -12.777 1.00 90.75 179 ASN A C 1
ATOM 1240 O O . ASN A 1 179 ? 19.418 19.044 -12.379 1.00 90.75 179 ASN A O 1
ATOM 1244 N N . HIS A 1 180 ? 21.523 19.737 -12.083 1.00 92.50 180 HIS A N 1
ATOM 1245 C CA . HIS A 1 180 ? 21.296 20.398 -10.781 1.00 92.50 180 HIS A CA 1
ATOM 1246 C C . HIS A 1 180 ? 20.259 21.536 -10.810 1.00 92.50 180 HIS A C 1
ATOM 1248 O O . HIS A 1 180 ? 19.755 21.944 -9.771 1.00 92.50 180 HIS A O 1
ATOM 1254 N N . ALA A 1 181 ? 19.912 22.046 -11.996 1.00 91.12 181 ALA A N 1
ATOM 1255 C CA . ALA A 1 181 ? 18.802 22.987 -12.166 1.00 91.12 181 ALA A CA 1
ATOM 1256 C C . ALA A 1 181 ? 17.417 22.311 -12.068 1.00 91.12 181 ALA A C 1
ATOM 1258 O O . ALA A 1 181 ? 16.421 22.976 -11.791 1.00 91.12 181 ALA A O 1
ATOM 1259 N N . GLU A 1 182 ? 17.348 20.999 -12.303 1.00 90.44 182 GLU A N 1
ATOM 1260 C CA . GLU A 1 182 ? 16.117 20.199 -12.310 1.00 90.44 182 GLU A CA 1
ATOM 1261 C C . GLU A 1 182 ? 16.012 19.283 -11.089 1.00 90.44 182 GLU A C 1
ATOM 1263 O O . GLU A 1 182 ? 14.904 18.963 -10.654 1.00 90.44 182 GLU A O 1
ATOM 1268 N N . PHE A 1 183 ? 17.150 18.865 -10.528 1.00 92.75 183 PHE A N 1
ATOM 1269 C CA . PHE A 1 183 ? 17.211 17.890 -9.448 1.00 92.75 183 PHE A CA 1
ATOM 1270 C C . PHE A 1 183 ? 18.122 18.324 -8.308 1.00 92.75 183 PHE A C 1
ATOM 1272 O O . PHE A 1 183 ? 19.199 18.872 -8.516 1.00 92.75 183 PHE A O 1
ATOM 1279 N N . GLU A 1 184 ? 17.710 17.968 -7.099 1.00 93.19 184 GLU A N 1
ATOM 1280 C CA . GLU A 1 184 ? 18.554 17.975 -5.910 1.00 93.19 184 GLU A CA 1
ATOM 1281 C C . GLU A 1 184 ? 18.928 16.547 -5.522 1.00 93.19 184 GLU A C 1
ATOM 1283 O O . GLU A 1 184 ? 18.152 15.604 -5.723 1.00 93.19 184 GLU A O 1
ATOM 1288 N N . TYR A 1 185 ? 20.100 16.402 -4.910 1.00 93.00 185 TYR A N 1
ATOM 1289 C CA . TYR A 1 185 ? 20.645 15.119 -4.494 1.00 93.00 185 TYR A CA 1
ATOM 1290 C C . TYR A 1 185 ? 20.855 15.088 -2.981 1.00 93.00 185 TYR A C 1
ATOM 1292 O O . TYR A 1 185 ? 21.390 16.019 -2.381 1.00 93.00 185 TYR A O 1
ATOM 1300 N N . PHE A 1 186 ? 20.423 13.997 -2.355 1.00 92.62 186 PHE A N 1
ATOM 1301 C CA . PHE A 1 186 ? 20.475 13.806 -0.908 1.00 92.62 186 PHE A CA 1
ATOM 1302 C C . PHE A 1 186 ? 21.132 12.479 -0.564 1.00 92.62 186 PHE A C 1
ATOM 1304 O O . PHE A 1 186 ? 20.970 11.494 -1.281 1.00 92.62 186 PHE A O 1
ATOM 1311 N N . LYS A 1 187 ? 21.801 12.417 0.588 1.00 92.88 187 LYS A N 1
ATOM 1312 C CA . LYS A 1 187 ? 22.158 11.147 1.227 1.00 92.88 187 LYS A CA 1
ATOM 1313 C C . LYS A 1 187 ? 21.063 10.775 2.215 1.00 92.88 187 LYS A C 1
ATOM 1315 O O . LYS A 1 187 ? 20.807 11.525 3.154 1.00 92.88 187 LYS A O 1
ATOM 1320 N N . VAL A 1 188 ? 20.419 9.635 2.000 1.00 92.62 188 VAL A N 1
ATOM 1321 C CA . VAL A 1 188 ? 19.260 9.196 2.785 1.00 92.62 188 VAL A CA 1
ATOM 1322 C C . VAL A 1 188 ? 19.500 7.772 3.291 1.00 92.62 188 VAL A C 1
ATOM 1324 O O . VAL A 1 188 ? 20.013 6.943 2.533 1.00 92.62 188 VAL A O 1
ATOM 1327 N N . PRO A 1 189 ? 19.163 7.454 4.557 1.00 93.25 189 PRO A N 1
ATOM 1328 C CA . PRO A 1 189 ? 19.188 6.076 5.023 1.00 93.25 189 PRO A CA 1
ATOM 1329 C C . PRO A 1 189 ? 18.156 5.240 4.260 1.00 93.25 189 PRO A C 1
ATOM 1331 O O . PRO A 1 189 ? 16.988 5.617 4.139 1.00 93.25 189 PRO A O 1
ATOM 1334 N N . MET A 1 190 ? 18.599 4.091 3.770 1.00 94.12 190 MET A N 1
ATOM 1335 C CA . MET A 1 190 ? 17.766 3.028 3.233 1.00 94.12 190 MET A CA 1
ATOM 1336 C C . MET A 1 190 ? 17.854 1.835 4.174 1.00 94.12 190 MET A C 1
ATOM 1338 O O . MET A 1 190 ? 18.954 1.477 4.586 1.00 94.12 190 MET A O 1
ATOM 1342 N N . GLU A 1 191 ? 16.719 1.236 4.519 1.00 95.94 191 GLU A N 1
ATOM 1343 C CA . GLU A 1 191 ? 16.652 0.054 5.381 1.00 95.94 191 GLU A CA 1
ATOM 1344 C C . GLU A 1 191 ? 15.532 -0.888 4.931 1.00 95.94 191 GLU A C 1
ATOM 1346 O O . GLU A 1 191 ? 14.653 -0.509 4.153 1.00 95.94 191 GLU A O 1
ATOM 1351 N N . SER A 1 192 ? 15.524 -2.116 5.452 1.00 96.00 192 SER A N 1
ATOM 1352 C CA . SER A 1 192 ? 14.370 -3.001 5.286 1.00 96.00 192 SER A CA 1
ATOM 1353 C C . SER A 1 192 ? 13.136 -2.465 6.007 1.00 96.00 192 SER A C 1
ATOM 1355 O O . SER A 1 192 ? 13.241 -1.884 7.092 1.00 96.00 192 SER A O 1
ATOM 1357 N N . LEU A 1 193 ? 11.944 -2.703 5.448 1.00 96.31 193 LEU A N 1
ATOM 1358 C CA . LEU A 1 193 ? 10.695 -2.249 6.069 1.00 96.31 193 LEU A CA 1
ATOM 1359 C C . LEU A 1 193 ? 10.517 -2.829 7.479 1.00 96.31 193 LEU A C 1
ATOM 1361 O O . LEU A 1 193 ? 10.120 -2.100 8.383 1.00 96.31 193 LEU A O 1
ATOM 1365 N N . ASP A 1 194 ? 10.892 -4.093 7.704 1.00 95.56 194 ASP A N 1
ATOM 1366 C CA . ASP A 1 194 ? 10.870 -4.701 9.042 1.00 95.56 194 ASP A CA 1
ATOM 1367 C C . ASP A 1 194 ? 11.696 -3.884 10.050 1.00 95.56 194 ASP A C 1
ATOM 1369 O O . ASP A 1 194 ? 11.279 -3.684 11.190 1.00 95.56 194 ASP A O 1
ATOM 1373 N N . THR A 1 195 ? 12.861 -3.374 9.642 1.00 95.94 195 THR A N 1
ATOM 1374 C CA . THR A 1 195 ? 13.722 -2.537 10.492 1.00 95.94 195 THR A CA 1
ATOM 1375 C C . THR A 1 195 ? 13.124 -1.155 10.720 1.00 95.94 195 THR A C 1
ATOM 1377 O O . THR A 1 195 ? 13.107 -0.678 11.857 1.00 95.94 195 THR A O 1
ATOM 1380 N N . ILE A 1 196 ? 12.586 -0.540 9.667 1.00 96.88 196 ILE A N 1
ATOM 1381 C CA . ILE A 1 196 ? 11.937 0.773 9.734 1.00 96.88 196 ILE A CA 1
ATOM 1382 C C . ILE A 1 196 ? 10.759 0.729 10.706 1.00 96.88 196 ILE A C 1
ATOM 1384 O O . ILE A 1 196 ? 10.681 1.559 11.612 1.00 96.88 196 ILE A O 1
ATOM 1388 N N . LEU A 1 197 ? 9.878 -0.266 10.577 1.00 96.25 197 LEU A N 1
ATOM 1389 C CA . LEU A 1 197 ? 8.720 -0.424 11.455 1.00 96.25 197 LEU A CA 1
ATOM 1390 C C . LEU A 1 197 ? 9.132 -0.717 12.901 1.00 96.25 197 LEU A C 1
ATOM 1392 O O . LEU A 1 197 ? 8.564 -0.125 13.822 1.00 96.25 197 LEU A O 1
ATOM 1396 N N . ARG A 1 198 ? 10.165 -1.544 13.108 1.00 95.31 198 ARG A N 1
ATOM 1397 C CA . ARG A 1 198 ? 10.713 -1.842 14.442 1.00 95.31 198 ARG A CA 1
ATOM 1398 C C . ARG A 1 198 ? 11.175 -0.585 15.162 1.00 95.31 198 ARG A C 1
ATOM 1400 O O . ARG A 1 198 ? 10.869 -0.409 16.337 1.00 95.31 198 ARG A O 1
ATOM 1407 N N . LYS A 1 199 ? 11.886 0.300 14.459 1.00 95.69 199 LYS A N 1
ATOM 1408 C CA . LYS A 1 199 ? 12.353 1.579 15.010 1.00 95.69 199 LYS A CA 1
ATOM 1409 C C . LYS A 1 199 ? 11.201 2.556 15.216 1.00 95.69 199 LYS A C 1
ATOM 1411 O O . LYS A 1 199 ? 11.072 3.115 16.301 1.00 95.69 199 LYS A O 1
ATOM 1416 N N . ALA A 1 200 ? 10.347 2.727 14.206 1.00 95.62 200 ALA A N 1
ATOM 1417 C CA . ALA A 1 200 ? 9.236 3.675 14.245 1.00 95.62 200 ALA A CA 1
ATOM 1418 C C . ALA A 1 200 ? 8.255 3.369 15.385 1.00 95.62 200 ALA A C 1
ATOM 1420 O O . ALA A 1 200 ? 7.737 4.284 16.018 1.00 95.62 200 ALA A O 1
ATOM 1421 N N . THR A 1 201 ? 8.031 2.087 15.676 1.00 93.69 201 THR A N 1
ATOM 1422 C CA . THR A 1 201 ? 7.073 1.646 16.697 1.00 93.69 201 THR A CA 1
ATOM 1423 C C . THR A 1 201 ? 7.711 1.302 18.046 1.00 93.69 201 THR A C 1
ATOM 1425 O O . THR A 1 201 ? 6.999 0.892 18.957 1.00 93.69 201 THR A O 1
ATOM 1428 N N . ALA A 1 202 ? 9.023 1.492 18.232 1.00 93.56 202 ALA A N 1
ATOM 1429 C CA . ALA A 1 202 ? 9.737 1.065 19.443 1.00 93.56 202 ALA A CA 1
ATOM 1430 C C . ALA A 1 202 ? 9.174 1.670 20.747 1.00 93.56 202 ALA A C 1
ATOM 1432 O O . ALA A 1 202 ? 9.165 1.009 21.788 1.00 93.56 202 ALA A O 1
ATOM 1433 N N . SER A 1 203 ? 8.673 2.908 20.684 1.00 89.31 203 SER A N 1
ATOM 1434 C CA . SER A 1 203 ? 8.064 3.618 21.817 1.00 89.31 203 SER A CA 1
ATOM 1435 C C . SER A 1 203 ? 6.621 3.195 22.111 1.00 89.31 203 SER A C 1
ATOM 1437 O O . SER A 1 203 ? 6.079 3.546 23.159 1.00 89.31 203 SER A O 1
ATOM 1439 N N . LEU A 1 204 ? 5.984 2.440 21.212 1.00 86.25 204 LEU A N 1
ATOM 1440 C CA . LEU A 1 204 ? 4.620 1.958 21.396 1.00 86.25 204 LEU A CA 1
ATOM 1441 C C . LEU A 1 204 ? 4.578 0.794 22.404 1.00 86.25 204 LEU A C 1
ATOM 1443 O O . LEU A 1 204 ? 5.580 0.094 22.598 1.00 86.25 204 LEU A O 1
ATOM 1447 N N . PRO A 1 205 ? 3.429 0.546 23.060 1.00 80.44 205 PRO A N 1
ATOM 1448 C CA . PRO A 1 205 ? 3.248 -0.651 23.878 1.00 80.44 205 PRO A CA 1
ATOM 1449 C C . PRO A 1 205 ? 3.350 -1.917 23.014 1.00 80.44 205 PRO A C 1
ATOM 1451 O O . PRO A 1 205 ? 3.000 -1.893 21.838 1.00 80.44 205 PRO A O 1
ATOM 1454 N N . SER A 1 206 ? 3.788 -3.042 23.592 1.00 78.50 206 SER A N 1
ATOM 1455 C CA . SER A 1 206 ? 4.068 -4.290 22.856 1.00 78.50 206 SER A CA 1
ATOM 1456 C C . SER A 1 206 ? 2.973 -4.748 21.875 1.00 78.50 206 SER A C 1
ATOM 1458 O O . SER A 1 206 ? 3.331 -5.192 20.786 1.00 78.50 206 SER A O 1
ATOM 1460 N N . PRO A 1 207 ? 1.660 -4.625 22.173 1.00 75.00 207 PRO A N 1
ATOM 1461 C CA . PRO A 1 207 ? 0.614 -4.970 21.213 1.00 75.00 207 PRO A CA 1
ATOM 1462 C C . PRO A 1 207 ? 0.604 -4.110 19.939 1.00 75.00 207 PRO A C 1
ATOM 1464 O O . PRO A 1 207 ? 0.115 -4.561 18.915 1.00 75.00 207 PRO A O 1
ATOM 1467 N N . GLU A 1 208 ? 1.152 -2.901 19.975 1.00 78.88 208 GLU A N 1
ATOM 1468 C CA . GLU A 1 208 ? 1.177 -1.966 18.845 1.00 78.88 208 GLU A CA 1
ATOM 1469 C C . GLU A 1 208 ? 2.548 -1.923 18.140 1.00 78.88 208 GLU A C 1
ATOM 1471 O O . GLU A 1 208 ? 2.708 -1.217 17.1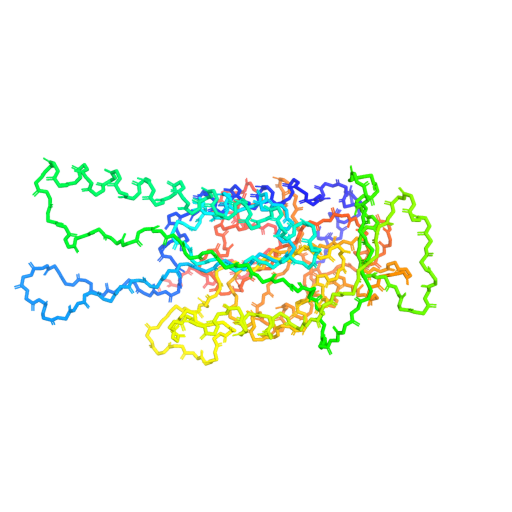45 1.00 78.88 208 GLU A O 1
ATOM 1476 N N . ARG A 1 209 ? 3.546 -2.674 18.629 1.00 87.81 209 ARG A N 1
ATOM 1477 C CA . ARG A 1 209 ? 4.873 -2.760 18.001 1.00 87.81 209 ARG A CA 1
ATOM 1478 C C . ARG A 1 209 ? 4.834 -3.615 16.738 1.00 87.81 209 ARG A C 1
ATOM 1480 O O . ARG A 1 209 ? 4.226 -4.685 16.723 1.00 87.81 209 ARG A O 1
ATOM 1487 N N . LEU A 1 210 ? 5.541 -3.168 15.706 1.00 90.44 210 LEU A N 1
ATOM 1488 C CA . LEU A 1 210 ? 5.650 -3.828 14.407 1.00 90.44 210 LEU A CA 1
ATOM 1489 C C . LEU A 1 210 ? 7.118 -4.097 14.035 1.00 90.44 210 LEU A C 1
ATOM 1491 O O . LEU A 1 210 ? 7.981 -3.317 14.424 1.00 90.44 210 LEU A O 1
ATOM 1495 N N . PRO A 1 211 ? 7.408 -5.138 13.235 1.00 86.19 211 PRO A N 1
ATOM 1496 C CA . PRO A 1 211 ? 6.512 -6.256 12.947 1.00 86.19 211 PRO A CA 1
ATOM 1497 C C . PRO A 1 211 ? 6.271 -7.085 14.221 1.00 86.19 211 PRO A C 1
ATOM 1499 O O . PRO A 1 211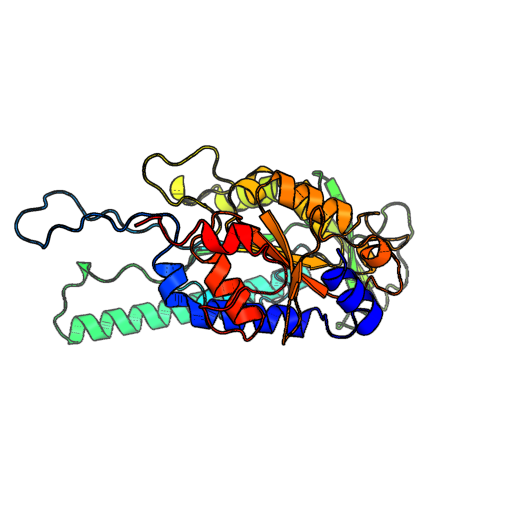 ? 7.163 -7.241 15.057 1.00 86.19 211 PRO A O 1
ATOM 1502 N N . ARG A 1 212 ? 5.057 -7.621 14.389 1.00 78.81 212 ARG A N 1
ATOM 1503 C CA . ARG A 1 212 ? 4.766 -8.522 15.513 1.00 78.81 212 ARG A CA 1
ATOM 1504 C C . ARG A 1 212 ? 5.467 -9.862 15.295 1.00 78.81 212 ARG A C 1
ATOM 1506 O O . ARG A 1 212 ? 5.326 -10.472 14.237 1.00 78.81 212 ARG A O 1
ATOM 1513 N N . THR A 1 213 ? 6.174 -10.349 16.310 1.00 68.50 213 THR A N 1
ATOM 1514 C CA . THR A 1 213 ? 6.758 -11.694 16.317 1.00 68.50 213 THR A CA 1
ATOM 1515 C C . THR A 1 213 ? 5.836 -12.666 17.065 1.00 68.50 213 THR A C 1
ATOM 1517 O O . THR A 1 213 ? 5.449 -12.427 18.206 1.00 68.50 213 THR A O 1
ATOM 1520 N N . GLY A 1 214 ? 5.472 -13.779 16.415 1.00 63.47 21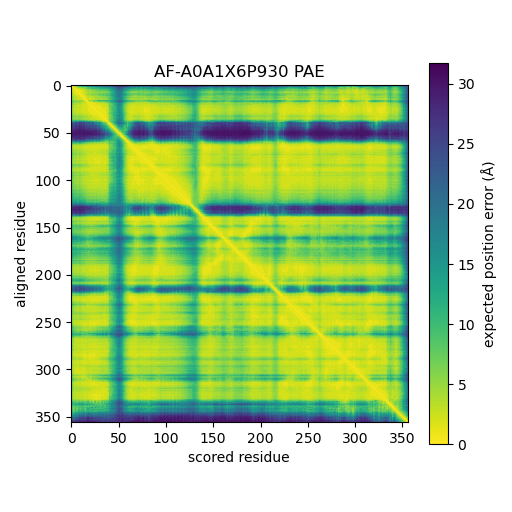4 GLY A N 1
ATOM 1521 C CA . GLY A 1 214 ? 4.631 -14.838 16.993 1.00 63.47 214 GLY A CA 1
ATOM 1522 C C . GLY A 1 214 ? 3.116 -14.668 16.788 1.00 63.47 214 GLY A C 1
ATOM 1523 O O . GLY A 1 214 ? 2.625 -13.605 16.413 1.00 63.47 214 GLY A O 1
ATOM 1524 N N . ARG A 1 215 ? 2.356 -15.751 17.020 1.00 55.94 215 ARG A N 1
ATOM 1525 C CA . ARG A 1 215 ? 0.881 -15.742 16.988 1.00 55.94 215 ARG A CA 1
ATOM 1526 C C . ARG A 1 215 ? 0.342 -15.241 18.332 1.00 55.94 215 ARG A C 1
ATOM 1528 O O . ARG A 1 215 ? 0.645 -15.864 19.353 1.00 55.94 215 ARG A O 1
ATOM 1535 N N . PRO A 1 216 ? -0.479 -14.180 18.375 1.00 56.25 216 PRO A N 1
ATOM 1536 C CA . PRO A 1 216 ? -1.096 -13.773 19.627 1.00 56.25 216 PRO A CA 1
ATOM 1537 C C . PRO A 1 216 ? -2.116 -14.834 20.063 1.00 56.25 216 PRO A C 1
ATOM 1539 O O . PRO A 1 216 ? -3.011 -15.191 19.302 1.00 56.25 216 PRO A O 1
ATOM 1542 N N . ARG A 1 217 ? -1.997 -15.339 21.300 1.00 50.75 217 ARG A N 1
ATOM 1543 C CA . ARG A 1 217 ? -2.931 -16.338 21.864 1.00 50.75 217 ARG A CA 1
ATOM 1544 C C . ARG A 1 217 ? -4.373 -15.813 21.988 1.00 50.75 217 ARG A C 1
ATOM 1546 O O . ARG A 1 217 ? -5.298 -16.614 21.981 1.00 50.75 217 ARG A O 1
ATOM 1553 N N . HIS A 1 218 ? -4.553 -14.489 22.054 1.00 56.56 218 HIS A N 1
ATOM 1554 C CA . HIS A 1 218 ? -5.846 -13.810 22.240 1.00 56.56 218 HIS A CA 1
ATOM 1555 C C . HIS A 1 218 ? -5.963 -12.495 21.436 1.00 56.56 218 HIS A C 1
ATOM 1557 O O . HIS A 1 218 ? -6.597 -11.546 21.889 1.00 56.56 218 HIS A O 1
ATOM 1563 N N . GLY A 1 219 ? -5.303 -12.398 20.276 1.00 61.69 219 GLY A N 1
ATOM 1564 C CA . GLY A 1 219 ? -5.207 -11.152 19.499 1.00 61.69 219 GLY A CA 1
ATOM 1565 C C . GLY A 1 219 ? -5.658 -11.293 18.050 1.00 61.69 219 GLY A C 1
ATOM 1566 O O . GLY A 1 219 ? -6.113 -12.350 17.617 1.00 61.69 219 GLY A O 1
ATOM 1567 N N . ARG A 1 220 ? -5.541 -10.198 17.293 1.00 72.50 220 ARG A N 1
ATOM 1568 C CA . ARG A 1 220 ? -5.905 -10.168 15.869 1.00 72.50 220 ARG A CA 1
ATOM 1569 C C . ARG A 1 220 ? -5.070 -11.179 15.088 1.00 72.50 220 ARG A C 1
ATOM 1571 O O . ARG A 1 220 ? -3.872 -11.314 15.336 1.00 72.50 220 ARG A O 1
ATOM 1578 N N . LYS A 1 221 ? -5.689 -11.859 14.117 1.00 78.56 221 LYS A N 1
ATOM 1579 C CA . LYS A 1 221 ? -4.987 -12.815 13.240 1.00 78.56 221 LYS A CA 1
ATOM 1580 C C . LYS A 1 221 ? -3.852 -12.141 12.463 1.00 78.56 221 LYS A C 1
ATOM 1582 O O . LYS A 1 221 ? -2.789 -12.732 12.296 1.00 78.56 221 LYS A O 1
ATOM 1587 N N . TYR A 1 222 ? -4.092 -10.910 12.019 1.00 85.94 222 TYR A N 1
ATOM 1588 C CA . TYR A 1 222 ? -3.148 -10.077 11.284 1.00 85.94 222 TYR A CA 1
ATOM 1589 C C . TYR A 1 222 ? -2.878 -8.800 12.080 1.00 85.94 222 TYR A C 1
ATOM 1591 O O . TYR A 1 222 ? -3.811 -8.168 12.575 1.00 85.94 222 TYR A O 1
ATOM 1599 N N . ALA A 1 223 ? -1.603 -8.439 12.224 1.00 87.12 223 ALA A N 1
ATOM 1600 C CA . ALA A 1 223 ? -1.184 -7.244 12.956 1.00 87.12 223 ALA A CA 1
ATOM 1601 C C . ALA A 1 223 ? -1.287 -5.971 12.111 1.00 87.12 223 ALA A C 1
ATOM 1603 O O . ALA A 1 223 ? -1.393 -4.888 12.672 1.00 87.12 223 ALA A O 1
ATOM 1604 N N . VAL A 1 224 ? -1.226 -6.117 10.785 1.00 91.81 224 VAL A N 1
ATOM 1605 C CA . VAL A 1 224 ? -1.326 -5.035 9.805 1.00 91.81 224 VAL A CA 1
ATOM 1606 C C . VAL A 1 224 ? -2.542 -5.316 8.925 1.00 91.81 224 VAL A C 1
ATOM 1608 O O . VAL A 1 224 ? -2.597 -6.339 8.247 1.00 91.81 224 VAL A O 1
ATOM 1611 N N . ASP A 1 225 ? -3.535 -4.430 8.932 1.00 92.25 225 ASP A N 1
ATOM 1612 C CA . ASP A 1 225 ? -4.730 -4.551 8.086 1.00 92.25 225 ASP A CA 1
ATOM 1613 C C . ASP A 1 225 ? -4.416 -4.314 6.622 1.00 92.25 225 ASP A C 1
ATOM 1615 O O . ASP A 1 225 ? -4.908 -5.019 5.744 1.00 92.25 225 ASP A O 1
ATOM 1619 N N . LEU A 1 226 ? -3.596 -3.300 6.379 1.00 96.19 226 LEU A N 1
ATOM 1620 C CA . LEU A 1 226 ? -3.207 -2.886 5.052 1.00 96.19 226 LEU A CA 1
ATOM 1621 C C . LEU A 1 226 ? -1.743 -2.475 5.085 1.00 96.19 226 LEU A C 1
ATOM 1623 O O . LEU A 1 226 ? -1.368 -1.532 5.780 1.00 96.19 226 LEU A O 1
ATOM 1627 N N . LEU A 1 227 ? -0.934 -3.188 4.313 1.00 97.75 227 LEU A N 1
ATOM 1628 C CA . LEU A 1 227 ? 0.370 -2.718 3.883 1.00 97.75 227 LEU A CA 1
ATOM 1629 C C . LEU A 1 227 ? 0.199 -2.123 2.489 1.00 97.75 227 LEU A C 1
ATOM 1631 O O . LEU A 1 227 ? -0.227 -2.824 1.578 1.00 97.75 227 LEU A O 1
ATOM 1635 N N . LYS A 1 228 ? 0.532 -0.851 2.313 1.00 97.56 228 LYS A N 1
ATOM 1636 C CA . LYS A 1 228 ? 0.646 -0.233 1.001 1.00 97.56 228 LYS A CA 1
ATOM 1637 C C . LYS A 1 228 ? 2.112 0.051 0.689 1.00 97.56 228 LYS A C 1
ATOM 1639 O O . LYS A 1 228 ? 2.811 0.594 1.541 1.00 97.56 228 LYS A O 1
ATOM 1644 N N . THR A 1 229 ? 2.565 -0.293 -0.512 1.00 95.19 229 THR A N 1
ATOM 1645 C CA . THR A 1 229 ? 3.859 0.125 -1.062 1.00 95.19 229 THR A CA 1
ATOM 1646 C C . THR A 1 229 ? 3.658 0.866 -2.376 1.00 95.19 229 THR A C 1
ATOM 1648 O O . THR A 1 229 ? 2.731 0.572 -3.127 1.00 95.19 229 THR A O 1
ATOM 1651 N N . ASP A 1 230 ? 4.480 1.886 -2.578 1.00 91.50 230 ASP A N 1
ATOM 1652 C CA . ASP A 1 230 ? 4.542 2.720 -3.778 1.00 91.50 230 ASP A CA 1
ATOM 1653 C C . ASP A 1 230 ? 5.926 3.353 -3.759 1.00 91.50 230 ASP A C 1
ATOM 1655 O O . ASP A 1 230 ? 6.150 4.418 -3.184 1.00 91.50 230 ASP A O 1
ATOM 1659 N N . THR A 1 231 ? 6.916 2.578 -4.187 1.00 89.00 231 THR A N 1
ATOM 1660 C CA . THR A 1 231 ? 8.322 2.987 -4.115 1.00 89.00 231 THR A CA 1
ATOM 1661 C C . THR A 1 231 ? 8.905 3.166 -5.504 1.00 89.00 231 THR A C 1
ATOM 1663 O O . THR A 1 231 ? 10.103 2.956 -5.710 1.00 89.00 231 THR A O 1
ATOM 1666 N N . GLU A 1 232 ? 8.061 3.588 -6.451 1.00 82.19 232 GLU A N 1
ATOM 1667 C CA . GLU A 1 232 ? 8.452 3.967 -7.808 1.00 82.19 232 GLU A CA 1
ATOM 1668 C C . GLU A 1 232 ? 9.209 2.827 -8.514 1.00 82.19 232 GLU A C 1
ATOM 1670 O O . GLU A 1 232 ? 10.245 3.023 -9.162 1.00 82.19 232 GLU A O 1
ATOM 1675 N N . GLY A 1 233 ? 8.706 1.598 -8.348 1.00 83.88 233 GLY A N 1
ATOM 1676 C CA . GLY A 1 233 ? 9.270 0.366 -8.905 1.00 83.88 233 GLY A CA 1
ATOM 1677 C C . GLY A 1 233 ? 10.227 -0.416 -8.006 1.00 83.88 233 GLY A C 1
ATOM 1678 O O . GLY A 1 233 ? 10.687 -1.479 -8.426 1.00 83.88 233 GLY A O 1
ATOM 1679 N N . TYR A 1 234 ? 10.495 0.040 -6.780 1.00 89.62 234 TYR A N 1
ATOM 1680 C CA . TYR A 1 234 ? 11.218 -0.738 -5.761 1.00 89.62 234 TYR A CA 1
ATOM 1681 C C . TYR A 1 234 ? 10.299 -1.610 -4.892 1.00 89.62 234 TYR A C 1
ATOM 1683 O O . TYR A 1 234 ? 10.763 -2.240 -3.940 1.00 89.62 234 TYR A O 1
ATOM 1691 N N . ASP A 1 235 ? 9.009 -1.690 -5.212 1.00 92.12 235 ASP A N 1
ATOM 1692 C CA . ASP A 1 235 ? 7.991 -2.361 -4.405 1.00 92.12 235 ASP A CA 1
ATOM 1693 C C . ASP A 1 235 ? 8.347 -3.812 -4.107 1.00 92.12 235 ASP A C 1
ATOM 1695 O O . ASP A 1 235 ? 8.296 -4.251 -2.963 1.00 92.12 235 ASP A O 1
ATOM 1699 N N . VAL A 1 236 ? 8.814 -4.559 -5.107 1.00 91.94 236 VAL A N 1
ATOM 1700 C CA . VAL A 1 236 ? 9.199 -5.965 -4.914 1.00 91.94 236 VAL A CA 1
ATOM 1701 C C . VAL A 1 236 ? 10.387 -6.100 -3.966 1.00 91.94 236 VAL A C 1
ATOM 1703 O O . VAL A 1 236 ? 10.417 -7.025 -3.155 1.00 91.94 236 VAL A O 1
ATOM 1706 N N . VAL A 1 237 ? 11.343 -5.170 -4.016 1.00 92.25 237 VAL A N 1
ATOM 1707 C CA . VAL A 1 237 ? 12.475 -5.128 -3.078 1.00 92.25 237 VAL A CA 1
ATOM 1708 C C . VAL A 1 237 ? 11.972 -4.827 -1.667 1.00 92.25 237 VAL A C 1
ATOM 1710 O O . VAL A 1 237 ? 12.359 -5.510 -0.721 1.00 92.25 237 VAL A O 1
ATOM 1713 N N . ALA A 1 238 ? 11.066 -3.856 -1.526 1.00 93.25 238 ALA A N 1
ATOM 1714 C CA . ALA A 1 238 ? 10.457 -3.509 -0.247 1.00 93.25 238 ALA A CA 1
ATOM 1715 C C . ALA A 1 238 ? 9.677 -4.685 0.362 1.00 93.25 238 ALA A C 1
ATOM 1717 O O . ALA A 1 238 ? 9.824 -4.967 1.549 1.00 93.25 238 ALA A O 1
ATOM 1718 N N . LEU A 1 239 ? 8.888 -5.397 -0.447 1.00 93.69 239 LEU A N 1
ATOM 1719 C CA . LEU A 1 239 ? 8.100 -6.549 -0.011 1.00 93.69 239 LEU A CA 1
ATOM 1720 C C . LEU A 1 239 ? 9.011 -7.722 0.379 1.00 93.69 239 LEU A C 1
ATOM 1722 O O . LEU A 1 239 ? 8.901 -8.255 1.481 1.00 93.69 239 LEU A O 1
ATOM 1726 N N . THR A 1 240 ? 9.947 -8.111 -0.491 1.00 91.38 240 THR A N 1
ATOM 1727 C CA . THR A 1 240 ? 10.850 -9.251 -0.235 1.00 91.38 240 THR A CA 1
ATOM 1728 C C . THR A 1 240 ? 11.831 -8.995 0.911 1.00 91.38 240 THR A C 1
ATOM 1730 O O . THR A 1 240 ? 12.186 -9.930 1.625 1.00 91.38 240 THR A O 1
ATOM 1733 N N . GLY A 1 241 ? 12.207 -7.736 1.150 1.00 90.38 241 GLY A N 1
ATOM 1734 C CA . GLY A 1 241 ? 12.999 -7.314 2.306 1.00 90.38 241 GLY A CA 1
ATOM 1735 C C . GLY A 1 241 ? 12.232 -7.286 3.635 1.00 90.38 241 GLY A C 1
ATOM 1736 O O . GLY A 1 241 ? 12.835 -7.000 4.668 1.00 90.38 241 GLY A O 1
ATOM 1737 N N . ALA A 1 242 ? 10.923 -7.564 3.639 1.00 93.25 242 ALA A N 1
ATOM 1738 C CA . ALA A 1 242 ? 10.039 -7.392 4.795 1.00 93.25 242 ALA A CA 1
ATOM 1739 C C . ALA A 1 242 ? 9.226 -8.651 5.160 1.00 93.25 242 ALA A C 1
ATOM 1741 O O . ALA A 1 242 ? 7.999 -8.574 5.305 1.00 93.25 242 ALA A O 1
ATOM 1742 N N . PRO A 1 243 ? 9.857 -9.833 5.296 1.00 92.12 243 PRO A N 1
ATOM 1743 C CA . PRO A 1 243 ? 9.133 -11.085 5.491 1.00 92.12 243 PRO A CA 1
ATOM 1744 C C . PRO A 1 243 ? 8.269 -11.090 6.759 1.00 92.12 243 PRO A C 1
ATOM 1746 O O . PRO A 1 243 ? 7.187 -11.679 6.745 1.00 92.12 243 PRO A O 1
ATOM 1749 N N . GLN A 1 244 ? 8.688 -10.425 7.844 1.00 92.50 244 GLN A N 1
ATOM 1750 C CA . GLN A 1 244 ? 7.900 -10.390 9.082 1.00 92.50 244 GLN A CA 1
ATOM 1751 C C . GLN A 1 244 ? 6.664 -9.498 8.918 1.00 92.50 244 GLN A C 1
ATOM 1753 O O . GLN A 1 244 ? 5.559 -9.887 9.303 1.00 92.50 244 GLN A O 1
ATOM 1758 N N . THR A 1 245 ? 6.828 -8.328 8.296 1.00 93.44 245 THR A N 1
ATOM 1759 C CA . THR A 1 245 ? 5.717 -7.422 7.989 1.00 93.44 245 THR A CA 1
ATOM 1760 C C . THR A 1 245 ? 4.723 -8.091 7.046 1.00 93.44 245 THR A C 1
ATOM 1762 O O . THR A 1 245 ? 3.534 -8.128 7.366 1.00 93.44 245 THR A O 1
ATOM 1765 N N . LEU A 1 246 ? 5.195 -8.705 5.954 1.00 92.94 246 LEU A N 1
ATOM 1766 C CA . LEU A 1 246 ? 4.358 -9.467 5.022 1.00 92.94 246 LEU A CA 1
ATOM 1767 C C . LEU A 1 246 ? 3.578 -10.577 5.728 1.00 92.94 246 LEU A C 1
ATOM 1769 O O . LEU A 1 246 ? 2.363 -10.679 5.557 1.00 92.94 246 LEU A O 1
ATOM 1773 N N . ALA A 1 247 ? 4.246 -11.375 6.565 1.00 90.19 247 ALA A N 1
ATOM 1774 C CA . ALA A 1 247 ? 3.607 -12.445 7.325 1.00 90.19 247 ALA A CA 1
ATOM 1775 C C . ALA A 1 247 ? 2.522 -11.927 8.283 1.00 90.19 247 ALA A C 1
ATOM 1777 O O . ALA A 1 247 ? 1.565 -12.650 8.563 1.00 90.19 247 ALA A O 1
ATOM 1778 N N . SER A 1 248 ? 2.632 -10.678 8.737 1.00 89.31 248 SER A N 1
ATOM 1779 C CA . SER A 1 248 ? 1.673 -10.033 9.636 1.00 89.31 248 SER A CA 1
ATOM 1780 C C . SER A 1 248 ? 0.562 -9.242 8.929 1.00 89.31 248 SER A C 1
ATOM 1782 O O . SER A 1 248 ? -0.398 -8.840 9.590 1.00 89.31 248 SER A O 1
ATOM 1784 N N . ALA A 1 249 ? 0.676 -9.030 7.613 1.00 93.31 249 ALA A N 1
ATOM 1785 C CA . ALA A 1 249 ? -0.267 -8.249 6.822 1.00 93.31 249 ALA A CA 1
ATOM 1786 C C . ALA A 1 249 ? -1.489 -9.065 6.377 1.00 93.31 249 ALA A C 1
ATOM 1788 O O . ALA A 1 249 ? -1.375 -10.238 6.007 1.00 93.31 249 ALA A O 1
ATOM 1789 N N . ARG A 1 250 ? -2.661 -8.425 6.390 1.00 92.88 250 ARG A N 1
ATOM 1790 C CA . ARG A 1 250 ? -3.937 -8.963 5.901 1.00 92.88 250 ARG A CA 1
ATOM 1791 C C . ARG A 1 250 ? -4.136 -8.687 4.412 1.00 92.88 250 ARG A C 1
ATOM 1793 O O . ARG A 1 250 ? -4.443 -9.607 3.658 1.00 92.88 250 ARG A O 1
ATOM 1800 N N . PHE A 1 251 ? -3.930 -7.442 3.995 1.00 96.50 251 PHE A N 1
ATOM 1801 C CA . PHE A 1 251 ? -3.950 -7.022 2.596 1.00 96.50 251 PHE A CA 1
ATOM 1802 C C . PHE A 1 251 ? -2.653 -6.302 2.246 1.00 96.50 251 PHE A C 1
ATOM 1804 O O . PHE A 1 251 ? -2.085 -5.595 3.083 1.00 96.50 251 PHE A O 1
ATOM 1811 N N . VAL A 1 252 ? -2.210 -6.463 1.001 1.00 97.94 252 VAL A N 1
ATOM 1812 C CA . VAL A 1 252 ? -1.079 -5.712 0.450 1.00 97.94 252 VAL A CA 1
ATOM 1813 C C . VAL A 1 252 ? -1.537 -4.979 -0.804 1.00 97.94 252 VAL A C 1
ATOM 1815 O O . VAL A 1 252 ? -1.911 -5.621 -1.778 1.00 97.94 252 VAL A O 1
ATOM 1818 N N . LEU A 1 253 ? -1.512 -3.652 -0.799 1.00 97.50 253 LEU A N 1
ATOM 1819 C CA . LEU A 1 253 ? -1.618 -2.834 -2.007 1.00 97.50 253 LEU A CA 1
ATOM 1820 C C . LEU A 1 253 ? -0.198 -2.476 -2.439 1.00 97.50 253 LEU A C 1
ATOM 1822 O O . LEU A 1 253 ? 0.566 -1.970 -1.632 1.00 97.50 253 LEU A O 1
ATOM 1826 N N . TRP A 1 254 ? 0.183 -2.741 -3.676 1.00 94.94 254 TRP A N 1
ATOM 1827 C CA . TRP A 1 254 ? 1.540 -2.450 -4.126 1.00 94.94 254 TRP A CA 1
ATOM 1828 C C . TRP A 1 254 ? 1.568 -1.995 -5.572 1.00 94.94 254 TRP A C 1
ATOM 1830 O O . TRP A 1 254 ? 0.683 -2.345 -6.362 1.00 94.94 254 TRP A O 1
ATOM 1840 N N . GLU A 1 255 ? 2.597 -1.234 -5.913 1.00 90.06 255 GLU A N 1
ATOM 1841 C CA . GLU A 1 255 ? 2.773 -0.719 -7.253 1.00 90.06 255 GLU A CA 1
ATOM 1842 C C . GLU A 1 255 ? 3.510 -1.737 -8.137 1.00 90.06 255 GLU A C 1
ATOM 1844 O O . GLU A 1 255 ? 4.658 -2.120 -7.920 1.00 90.06 255 GLU A O 1
ATOM 1849 N N . CYS A 1 256 ? 2.826 -2.172 -9.187 1.00 86.38 256 CYS A N 1
ATOM 1850 C CA . CYS A 1 256 ? 3.384 -2.932 -10.292 1.00 86.38 256 CYS A CA 1
ATOM 1851 C C . CYS A 1 256 ? 3.874 -1.935 -11.355 1.00 86.38 256 CYS A C 1
ATOM 1853 O O . CYS A 1 256 ? 3.139 -1.622 -12.296 1.00 86.38 256 CYS A O 1
ATOM 1855 N N . HIS A 1 257 ? 5.085 -1.405 -11.178 1.00 84.00 257 HIS A N 1
ATOM 1856 C CA . HIS A 1 257 ? 5.628 -0.321 -12.002 1.00 84.00 257 HIS A CA 1
ATOM 1857 C C . HIS A 1 257 ? 6.530 -0.824 -13.145 1.00 84.00 257 HIS A C 1
ATOM 1859 O O . HIS A 1 257 ? 7.300 -1.772 -12.986 1.00 84.00 257 HIS A O 1
ATOM 1865 N N . ILE A 1 258 ? 6.538 -0.127 -14.288 1.00 82.88 258 ILE A N 1
ATOM 1866 C CA . ILE A 1 258 ? 7.422 -0.446 -15.429 1.00 82.88 258 ILE A CA 1
ATOM 1867 C C . ILE A 1 258 ? 8.916 -0.397 -15.063 1.00 82.88 258 ILE A C 1
ATOM 1869 O O . ILE A 1 258 ? 9.706 -1.223 -15.522 1.00 82.88 258 ILE A O 1
ATOM 1873 N N . LYS A 1 259 ? 9.293 0.531 -14.173 1.00 82.06 259 LYS A N 1
ATOM 1874 C CA . LYS A 1 259 ? 10.667 0.704 -13.659 1.00 82.06 259 LYS A CA 1
ATOM 1875 C C . LYS A 1 259 ? 11.234 -0.554 -13.005 1.00 82.06 259 LYS A C 1
ATOM 1877 O O . LYS A 1 259 ? 12.446 -0.667 -12.921 1.00 82.06 259 LYS A O 1
ATOM 1882 N N . MET A 1 260 ? 10.409 -1.518 -12.589 1.00 83.31 260 MET A N 1
ATOM 1883 C CA . MET A 1 260 ? 10.889 -2.781 -12.016 1.00 83.31 260 MET A CA 1
ATOM 1884 C C . MET A 1 260 ? 11.896 -3.509 -12.923 1.00 83.31 260 MET A C 1
ATOM 1886 O O . MET A 1 260 ? 12.841 -4.106 -12.408 1.00 83.31 260 MET A O 1
ATOM 1890 N N . ALA A 1 261 ? 11.718 -3.425 -14.248 1.00 78.94 261 ALA A N 1
ATOM 1891 C CA . ALA A 1 261 ? 12.533 -4.130 -15.244 1.00 78.94 261 ALA A CA 1
ATOM 1892 C C . ALA A 1 261 ? 13.349 -3.209 -16.169 1.00 78.94 261 ALA A C 1
ATOM 1894 O O . ALA A 1 261 ? 13.964 -3.686 -17.123 1.00 78.94 261 ALA A O 1
ATOM 1895 N N . THR A 1 262 ? 13.360 -1.894 -15.929 1.00 76.44 262 THR A N 1
ATOM 1896 C CA . THR A 1 262 ? 14.235 -0.982 -16.684 1.00 76.44 262 THR A CA 1
ATOM 1897 C C . THR A 1 262 ? 15.692 -1.145 -16.251 1.00 76.44 262 THR A C 1
ATOM 1899 O O . THR A 1 262 ? 15.951 -1.560 -15.126 1.00 76.44 262 THR A O 1
ATOM 1902 N N . THR A 1 263 ? 16.651 -0.751 -17.094 1.00 65.75 263 THR A N 1
ATOM 1903 C CA . THR A 1 263 ? 18.098 -0.845 -16.802 1.00 65.75 263 THR A CA 1
ATOM 1904 C C . THR A 1 263 ? 18.520 -0.105 -15.524 1.00 65.75 263 THR A C 1
ATOM 1906 O O . THR A 1 263 ? 19.473 -0.506 -14.871 1.00 65.75 263 THR A O 1
ATOM 1909 N N . SER A 1 264 ? 17.806 0.959 -15.144 1.00 67.44 264 SER A N 1
ATOM 1910 C CA . SER A 1 264 ? 18.006 1.710 -13.892 1.00 67.44 264 SER A CA 1
ATOM 1911 C C . SER A 1 264 ? 17.141 1.216 -12.721 1.00 67.44 264 SER A C 1
ATOM 1913 O O . SER A 1 264 ? 17.163 1.799 -11.637 1.00 67.44 264 SER A O 1
ATOM 1915 N N . GLY A 1 265 ? 16.340 0.177 -12.953 1.00 76.69 265 GLY A N 1
ATOM 1916 C CA . GLY A 1 265 ? 15.439 -0.431 -11.987 1.00 76.69 265 GLY A CA 1
ATOM 1917 C C . GLY A 1 265 ? 16.100 -1.515 -11.142 1.00 76.69 265 GLY A C 1
ATOM 1918 O O . GLY A 1 265 ? 17.222 -1.929 -11.427 1.00 76.69 265 GLY A O 1
ATOM 1919 N N . PRO A 1 266 ? 15.396 -2.054 -10.136 1.00 84.31 266 PRO A N 1
ATOM 1920 C CA . PRO A 1 266 ? 15.937 -3.098 -9.267 1.00 84.31 266 PRO A CA 1
ATOM 1921 C C . PRO A 1 266 ? 16.057 -4.483 -9.933 1.00 84.31 266 PRO A C 1
ATOM 1923 O O . PRO A 1 266 ? 16.430 -5.440 -9.260 1.00 84.31 266 PRO A O 1
ATOM 1926 N N . GLY A 1 267 ? 15.708 -4.629 -11.218 1.00 87.25 267 GLY A N 1
ATOM 1927 C CA . GLY A 1 267 ? 15.781 -5.908 -11.932 1.00 87.25 267 GLY A CA 1
ATOM 1928 C C . GLY A 1 267 ? 14.792 -6.952 -11.403 1.00 87.25 267 GL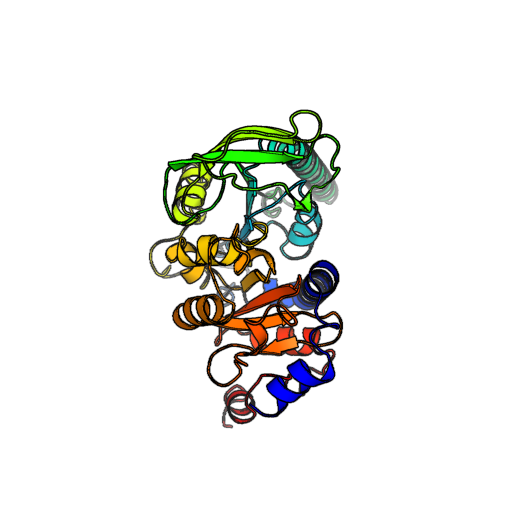Y A C 1
ATOM 1929 O O . GLY A 1 267 ? 15.106 -8.139 -11.351 1.00 87.25 267 GLY A O 1
ATOM 1930 N N . THR A 1 268 ? 13.607 -6.511 -10.977 1.00 90.75 268 THR A N 1
ATOM 1931 C CA . THR A 1 268 ? 12.561 -7.375 -10.406 1.00 90.75 268 THR A CA 1
ATOM 1932 C C . THR A 1 268 ? 11.452 -7.666 -11.418 1.00 90.75 268 THR A C 1
ATOM 1934 O O . THR A 1 268 ? 11.392 -7.073 -12.495 1.00 90.75 268 THR A O 1
ATOM 1937 N N . SER A 1 269 ? 10.566 -8.608 -11.088 1.00 90.94 269 SER A N 1
ATOM 1938 C CA . SER A 1 269 ? 9.495 -9.065 -11.976 1.00 90.94 269 SER A CA 1
ATOM 1939 C C . SER A 1 269 ? 8.170 -9.246 -11.236 1.00 90.94 269 SER A C 1
ATOM 1941 O O . SER A 1 269 ? 8.135 -9.486 -10.025 1.00 90.94 269 SER A O 1
ATOM 1943 N N . HIS A 1 270 ? 7.064 -9.177 -11.976 1.00 91.38 270 HIS A N 1
ATOM 1944 C CA . HIS A 1 270 ? 5.735 -9.520 -11.480 1.00 91.38 270 HIS A CA 1
ATOM 1945 C C . HIS A 1 270 ? 5.677 -10.978 -11.031 1.00 91.38 270 HIS A C 1
ATOM 1947 O O . HIS A 1 270 ? 5.059 -11.264 -10.006 1.00 91.38 270 HIS A O 1
ATOM 1953 N N . ALA A 1 271 ? 6.337 -11.887 -11.760 1.00 91.31 271 ALA A N 1
ATOM 1954 C CA . ALA A 1 271 ? 6.462 -13.287 -11.360 1.00 91.31 271 ALA A CA 1
ATOM 1955 C C . ALA A 1 271 ? 7.125 -13.430 -9.983 1.00 91.31 271 ALA A C 1
ATOM 1957 O O . ALA A 1 271 ? 6.594 -14.119 -9.112 1.00 91.31 271 ALA A O 1
ATOM 1958 N N . GLY A 1 272 ? 8.261 -12.757 -9.772 1.00 91.00 272 GLY A N 1
ATOM 1959 C CA . GLY A 1 272 ? 9.002 -12.803 -8.512 1.00 91.00 272 GLY A CA 1
ATOM 1960 C C . GLY A 1 272 ? 8.190 -12.243 -7.346 1.00 91.00 272 GLY A C 1
ATOM 1961 O O . GLY A 1 272 ? 8.117 -12.861 -6.285 1.00 91.00 272 GLY A O 1
ATOM 1962 N N . ALA A 1 273 ? 7.500 -11.124 -7.567 1.00 92.00 273 ALA A N 1
ATOM 1963 C CA . ALA A 1 273 ? 6.609 -10.535 -6.574 1.00 92.00 273 ALA A CA 1
ATOM 1964 C C . ALA A 1 273 ? 5.437 -11.459 -6.216 1.00 92.00 273 ALA A C 1
ATOM 1966 O O . ALA A 1 273 ? 5.170 -11.707 -5.040 1.00 92.00 273 ALA A O 1
ATOM 1967 N N . ALA A 1 274 ? 4.753 -12.008 -7.227 1.00 93.62 274 ALA A N 1
ATOM 1968 C CA . ALA A 1 274 ? 3.640 -12.926 -7.023 1.00 93.62 274 ALA A CA 1
ATOM 1969 C C . ALA A 1 274 ? 4.087 -14.209 -6.311 1.00 93.62 274 ALA A C 1
ATOM 1971 O O . ALA A 1 274 ? 3.362 -14.696 -5.449 1.00 93.62 274 ALA A O 1
ATOM 1972 N N . ALA A 1 275 ? 5.284 -14.722 -6.608 1.00 93.06 275 ALA A N 1
ATOM 1973 C CA . ALA A 1 275 ? 5.857 -15.873 -5.916 1.00 93.06 275 ALA A CA 1
ATOM 1974 C C . ALA A 1 275 ? 6.152 -15.572 -4.436 1.00 93.06 275 ALA A C 1
ATOM 1976 O O . ALA A 1 275 ? 5.769 -16.358 -3.568 1.00 93.06 275 ALA A O 1
ATOM 1977 N N . ALA A 1 276 ? 6.761 -14.421 -4.129 1.00 92.12 276 ALA A N 1
ATOM 1978 C CA . ALA A 1 276 ? 7.038 -14.006 -2.752 1.00 92.12 276 ALA A CA 1
ATOM 1979 C C . ALA A 1 276 ? 5.746 -13.827 -1.933 1.00 92.12 276 ALA A C 1
ATOM 1981 O O . ALA A 1 276 ? 5.624 -14.337 -0.818 1.00 92.12 276 ALA A O 1
ATOM 1982 N N . LEU A 1 277 ? 4.742 -13.168 -2.515 1.00 95.94 277 LEU A N 1
ATOM 1983 C CA . LEU A 1 277 ? 3.420 -13.007 -1.908 1.00 95.94 277 LEU A CA 1
ATOM 1984 C C . LEU A 1 277 ? 2.706 -14.359 -1.741 1.00 95.94 277 LEU A C 1
ATOM 1986 O O . LEU A 1 277 ? 2.125 -14.629 -0.689 1.00 95.94 277 LEU A O 1
ATOM 1990 N N . ALA A 1 278 ? 2.797 -15.252 -2.729 1.00 95.00 278 ALA A N 1
ATOM 1991 C CA . ALA A 1 278 ? 2.210 -16.586 -2.651 1.00 95.00 278 ALA A CA 1
ATOM 1992 C C . ALA A 1 278 ? 2.820 -17.435 -1.530 1.00 95.00 278 ALA A C 1
ATOM 1994 O O . ALA A 1 278 ? 2.061 -18.103 -0.819 1.00 95.00 278 ALA A O 1
ATOM 1995 N N . ALA A 1 279 ? 4.143 -17.366 -1.344 1.00 91.88 279 ALA A N 1
ATOM 1996 C CA . ALA A 1 279 ? 4.858 -18.009 -0.241 1.00 91.88 279 ALA A CA 1
ATOM 1997 C C . ALA A 1 279 ? 4.426 -17.456 1.127 1.00 91.88 279 ALA A C 1
ATOM 1999 O O . ALA A 1 279 ? 4.337 -18.200 2.100 1.00 91.88 279 ALA A O 1
ATOM 2000 N N . ALA A 1 280 ? 4.064 -16.172 1.187 1.00 91.50 280 ALA A N 1
ATOM 2001 C CA . ALA A 1 280 ? 3.473 -15.554 2.369 1.00 91.50 280 ALA A CA 1
ATOM 2002 C C . ALA A 1 280 ? 1.964 -15.842 2.534 1.00 91.50 280 ALA A C 1
ATOM 2004 O O . ALA A 1 280 ? 1.366 -15.354 3.488 1.00 91.50 280 ALA A O 1
ATOM 2005 N N . GLY A 1 281 ? 1.334 -16.644 1.666 1.00 93.19 281 GLY A N 1
ATOM 2006 C CA . GLY A 1 281 ? -0.073 -17.057 1.781 1.00 93.19 281 GLY A CA 1
ATOM 2007 C C . GLY A 1 281 ? -1.084 -16.162 1.053 1.00 93.19 281 GLY A C 1
ATOM 2008 O O . GLY A 1 281 ? -2.288 -16.274 1.306 1.00 93.19 281 GLY A O 1
ATOM 2009 N N . PHE A 1 282 ? -0.618 -15.285 0.164 1.00 96.12 282 PHE A N 1
ATOM 2010 C CA . PHE A 1 282 ? -1.466 -14.385 -0.614 1.00 96.12 282 PHE A CA 1
ATOM 2011 C C . PHE A 1 282 ? -1.757 -14.902 -2.027 1.00 96.12 282 PHE A C 1
ATOM 2013 O O . PHE A 1 282 ? -1.054 -15.747 -2.576 1.00 96.12 282 PHE A O 1
ATOM 2020 N N . GLU A 1 283 ? -2.794 -14.337 -2.626 1.00 95.44 283 GLU A N 1
ATOM 2021 C CA . GLU A 1 283 ? -3.078 -14.351 -4.060 1.00 95.44 283 GLU A CA 1
ATOM 2022 C C . GLU A 1 283 ? -2.881 -12.948 -4.610 1.00 95.44 283 GLU A C 1
ATOM 2024 O O . GLU A 1 283 ? -3.173 -11.990 -3.894 1.00 95.44 283 GLU A O 1
ATOM 2029 N N . SER A 1 284 ? -2.452 -12.824 -5.865 1.00 95.38 284 SER A N 1
ATOM 2030 C CA . SER A 1 284 ? -2.075 -11.531 -6.442 1.00 95.38 284 SER A CA 1
ATOM 2031 C C . SER A 1 284 ? -2.974 -11.153 -7.611 1.00 95.38 284 SER A C 1
ATOM 2033 O O . SER A 1 284 ? -3.162 -11.933 -8.546 1.00 95.38 2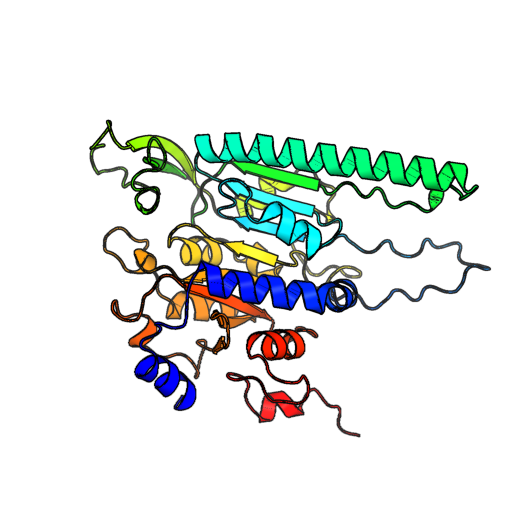84 SER A O 1
ATOM 2035 N N . TYR A 1 285 ? -3.482 -9.923 -7.577 1.00 94.69 285 TYR A N 1
ATOM 2036 C CA . TYR A 1 285 ? -4.441 -9.376 -8.530 1.00 94.69 285 TYR A CA 1
ATOM 2037 C C . TYR A 1 285 ? -3.962 -8.034 -9.078 1.00 94.69 285 TYR A C 1
ATOM 2039 O O . TYR A 1 285 ? -3.555 -7.165 -8.314 1.00 94.69 285 TYR A O 1
ATOM 2047 N N . LYS A 1 286 ? -4.030 -7.833 -10.394 1.00 93.38 286 LYS A N 1
ATOM 2048 C CA . LYS A 1 286 ? -3.928 -6.497 -10.995 1.00 93.38 286 LYS A CA 1
ATOM 2049 C C . LYS A 1 286 ? -5.279 -5.801 -10.898 1.00 93.38 286 LYS A C 1
ATOM 2051 O O . LYS A 1 286 ? -6.306 -6.445 -11.121 1.00 93.38 286 LYS A O 1
ATOM 2056 N N . LEU A 1 287 ? -5.263 -4.510 -10.581 1.00 93.25 287 LEU A N 1
ATOM 2057 C CA . LEU A 1 287 ? -6.464 -3.704 -10.379 1.00 93.25 287 LEU A CA 1
ATOM 2058 C C . LEU A 1 287 ? -6.781 -2.857 -11.613 1.00 93.25 287 LEU A C 1
ATOM 2060 O O . LEU A 1 287 ? -5.913 -2.179 -12.164 1.00 93.25 287 LEU A O 1
ATOM 2064 N N . SER A 1 288 ? -8.047 -2.871 -12.012 1.00 91.06 288 SER A N 1
ATOM 2065 C CA . SER A 1 288 ? -8.647 -1.877 -12.901 1.00 91.06 288 SER A CA 1
ATOM 2066 C C . SER A 1 288 ? -9.905 -1.312 -12.236 1.00 91.06 288 SER A C 1
ATOM 2068 O O . SER A 1 288 ? -10.344 -1.857 -11.219 1.00 91.06 288 SER A O 1
ATOM 2070 N N . PRO A 1 289 ? -10.518 -0.252 -12.785 1.00 89.44 289 PRO A N 1
ATOM 2071 C CA . PRO A 1 289 ? -11.751 0.277 -12.215 1.00 89.44 289 PRO A CA 1
ATOM 2072 C C . PRO A 1 289 ? -12.959 -0.660 -12.327 1.00 89.44 289 PRO A C 1
ATOM 2074 O O . PRO A 1 289 ? -13.898 -0.517 -11.551 1.00 89.44 289 PRO A O 1
ATOM 2077 N N . GLN A 1 290 ? -12.957 -1.591 -13.287 1.00 85.50 290 GLN A N 1
ATOM 2078 C CA . GLN A 1 290 ? -14.118 -2.436 -13.598 1.00 85.50 290 GLN A CA 1
ATOM 2079 C C . GLN A 1 290 ? -13.891 -3.931 -13.342 1.00 85.50 290 GLN A C 1
ATOM 2081 O O . GLN A 1 290 ? -14.851 -4.690 -13.256 1.00 85.50 290 GLN A O 1
ATOM 2086 N N . THR A 1 291 ? -12.639 -4.379 -13.277 1.00 88.56 291 THR A N 1
ATOM 2087 C CA . THR A 1 291 ? -12.295 -5.800 -13.141 1.00 88.56 291 THR A CA 1
ATOM 2088 C C . THR A 1 291 ? -10.941 -6.004 -12.466 1.00 88.56 291 THR A C 1
ATOM 2090 O O . THR A 1 291 ? -10.129 -5.085 -12.324 1.00 88.56 291 THR A O 1
ATOM 2093 N N . ILE A 1 292 ? -10.643 -7.247 -12.106 1.00 91.31 292 ILE A N 1
ATOM 2094 C CA . ILE A 1 292 ? -9.309 -7.660 -11.664 1.00 91.31 292 ILE A CA 1
ATOM 2095 C C . ILE A 1 292 ? -8.753 -8.766 -12.551 1.00 91.31 292 ILE A C 1
ATOM 2097 O O . ILE A 1 292 ? -9.488 -9.459 -13.254 1.00 91.31 292 ILE A O 1
ATOM 2101 N N . LEU A 1 293 ? -7.438 -8.951 -12.489 1.00 90.81 293 LEU A N 1
ATOM 2102 C CA . LEU A 1 293 ? -6.744 -10.062 -13.131 1.00 90.81 293 LEU A CA 1
ATOM 2103 C C . LEU A 1 293 ? -5.852 -10.760 -12.112 1.00 90.81 293 LEU A C 1
ATOM 2105 O O . LEU A 1 293 ? -4.845 -10.194 -11.691 1.00 90.81 293 LEU A O 1
ATOM 2109 N N . ARG A 1 294 ? -6.190 -11.999 -11.748 1.00 92.81 294 ARG A N 1
ATOM 2110 C CA . ARG A 1 294 ? -5.297 -12.845 -10.951 1.00 92.81 294 ARG A CA 1
ATOM 2111 C C . ARG A 1 294 ? -4.059 -13.226 -11.762 1.00 92.81 294 ARG A C 1
ATOM 2113 O O . ARG A 1 294 ? -4.192 -13.609 -12.925 1.00 92.81 294 ARG A O 1
ATOM 2120 N N . PHE A 1 295 ? -2.880 -13.147 -11.148 1.00 92.38 295 PHE A N 1
ATOM 2121 C CA . PHE A 1 295 ? -1.604 -13.399 -11.825 1.00 92.38 295 PHE A CA 1
ATOM 2122 C C . PHE A 1 295 ? -0.570 -14.187 -10.997 1.00 92.38 295 PHE A C 1
ATOM 2124 O O . PHE A 1 295 ? 0.612 -14.147 -11.318 1.00 92.38 295 PHE A O 1
ATOM 2131 N N . ASP A 1 296 ? -0.977 -14.929 -9.963 1.00 91.62 296 ASP A N 1
ATOM 2132 C CA . ASP A 1 296 ? -0.113 -15.887 -9.250 1.00 91.62 296 ASP A CA 1
ATOM 2133 C C . ASP A 1 296 ? -0.257 -17.334 -9.764 1.00 91.62 296 ASP A C 1
ATOM 2135 O O . ASP A 1 296 ? -1.309 -17.747 -10.261 1.00 91.62 296 ASP A O 1
ATOM 2139 N N . GLY A 1 297 ? 0.807 -18.134 -9.623 1.00 89.50 297 GLY A N 1
ATOM 2140 C CA . GLY A 1 297 ? 0.799 -19.570 -9.929 1.00 89.50 297 GLY A CA 1
ATOM 2141 C C . GLY A 1 297 ? 0.311 -19.883 -11.348 1.00 89.50 297 GLY A C 1
ATOM 2142 O O . GLY A 1 297 ? 0.788 -19.310 -12.323 1.00 89.50 297 GLY A O 1
ATOM 2143 N N . LYS A 1 298 ? -0.687 -20.769 -11.476 1.00 87.88 298 LYS A N 1
ATOM 2144 C CA . LYS A 1 298 ? -1.274 -21.175 -12.773 1.00 87.88 298 LYS A CA 1
ATOM 2145 C C . LYS A 1 298 ? -2.019 -20.059 -13.526 1.00 87.88 298 LYS A C 1
ATOM 2147 O O . LYS A 1 298 ? -2.453 -20.266 -14.664 1.00 87.88 298 LYS A O 1
ATOM 2152 N N . TRP A 1 299 ? -2.254 -18.922 -12.871 1.00 88.50 299 TRP A N 1
ATOM 2153 C CA . TRP A 1 299 ? -2.912 -17.750 -13.452 1.00 88.50 299 TRP A CA 1
ATOM 2154 C C . TRP A 1 299 ? -1.919 -16.758 -14.049 1.00 88.50 299 TRP A C 1
ATOM 2156 O O . TRP A 1 299 ? -2.334 -15.863 -14.786 1.00 88.50 299 TRP A O 1
ATOM 2166 N N . TYR A 1 300 ? -0.631 -16.919 -13.745 1.00 90.81 300 TYR A N 1
ATOM 2167 C CA . TYR A 1 300 ? 0.420 -16.071 -14.271 1.00 90.81 300 TYR A CA 1
ATOM 2168 C C . TYR A 1 300 ? 0.561 -16.235 -15.790 1.00 90.81 300 TYR A C 1
ATOM 2170 O O . TYR A 1 300 ? 0.522 -17.344 -16.328 1.00 90.81 300 TYR A O 1
ATOM 2178 N N . ASP A 1 301 ? 0.752 -15.109 -16.473 1.00 90.94 301 ASP A N 1
ATOM 2179 C CA . ASP A 1 301 ? 1.073 -15.050 -17.893 1.00 90.94 301 ASP A CA 1
ATOM 2180 C C . ASP A 1 301 ? 2.433 -14.363 -18.051 1.00 90.94 301 ASP A C 1
ATOM 2182 O O . ASP A 1 301 ? 2.595 -13.212 -17.646 1.00 90.94 301 ASP A O 1
ATOM 2186 N N . TRP A 1 302 ? 3.407 -15.059 -18.648 1.00 91.12 302 TRP A N 1
ATOM 2187 C CA . TRP A 1 302 ? 4.796 -14.590 -18.781 1.00 91.12 302 TRP A CA 1
ATOM 2188 C C . TRP A 1 302 ? 4.928 -13.244 -19.492 1.00 91.12 302 TRP A C 1
ATOM 2190 O O . TRP A 1 302 ? 5.920 -12.531 -19.332 1.00 91.12 302 TRP A O 1
ATOM 2200 N N . ARG A 1 303 ? 3.923 -12.878 -20.291 1.00 91.19 303 ARG A N 1
ATOM 2201 C CA . ARG A 1 303 ? 3.897 -11.609 -21.007 1.00 91.19 303 ARG A CA 1
ATOM 2202 C C . ARG A 1 303 ? 3.793 -10.417 -20.067 1.00 91.19 303 ARG A C 1
ATOM 2204 O O . ARG A 1 303 ? 4.248 -9.349 -20.449 1.00 91.19 303 ARG A O 1
ATOM 2211 N N . LEU A 1 304 ? 3.276 -10.594 -18.848 1.00 90.25 304 LEU A N 1
ATOM 2212 C CA . LEU A 1 304 ? 3.227 -9.539 -17.832 1.00 90.25 304 LEU A CA 1
ATOM 2213 C C . LEU A 1 304 ? 4.614 -8.990 -17.466 1.00 90.25 304 LEU A C 1
ATOM 2215 O O . LEU A 1 304 ? 4.697 -7.857 -17.009 1.00 90.25 304 LEU A O 1
ATOM 2219 N N . ASP A 1 305 ? 5.685 -9.748 -17.719 1.00 90.06 305 ASP A N 1
ATOM 2220 C CA . ASP A 1 305 ? 7.078 -9.324 -17.525 1.00 90.06 305 ASP A CA 1
ATOM 2221 C C . ASP A 1 305 ? 7.775 -8.917 -18.834 1.00 90.06 305 ASP A C 1
ATOM 2223 O O . ASP A 1 305 ? 8.995 -9.009 -18.978 1.00 90.06 305 ASP A O 1
ATOM 2227 N N . LYS A 1 306 ? 7.004 -8.472 -19.832 1.00 87.25 306 LYS A N 1
ATOM 2228 C CA . LYS A 1 306 ? 7.523 -7.882 -21.072 1.00 87.25 306 LYS A CA 1
ATOM 2229 C C . LYS A 1 306 ? 7.111 -6.421 -21.172 1.00 87.25 306 LYS A C 1
ATOM 2231 O O . LYS A 1 306 ? 5.956 -6.096 -20.922 1.00 87.25 306 LYS A O 1
ATOM 2236 N N . GLY A 1 307 ? 8.030 -5.564 -21.625 1.00 80.25 307 GLY A N 1
ATOM 2237 C CA . GLY A 1 307 ? 7.884 -4.101 -21.603 1.00 80.25 307 GLY A CA 1
ATOM 2238 C C . GLY A 1 307 ? 6.533 -3.572 -22.095 1.00 80.25 307 GLY A C 1
ATOM 2239 O O . GLY A 1 307 ? 5.931 -2.749 -21.422 1.00 80.25 307 GLY A O 1
ATOM 2240 N N . ARG A 1 308 ? 5.985 -4.114 -23.193 1.00 82.62 308 ARG A N 1
ATOM 2241 C CA . ARG A 1 308 ? 4.680 -3.671 -23.731 1.00 82.62 308 ARG A CA 1
ATOM 2242 C C . ARG A 1 308 ? 3.474 -3.913 -22.808 1.00 82.62 308 ARG A C 1
ATOM 2244 O O . ARG A 1 308 ? 2.431 -3.316 -23.025 1.00 82.62 308 ARG A O 1
ATOM 2251 N N . TYR A 1 309 ? 3.605 -4.813 -21.835 1.00 85.69 309 TYR A N 1
ATOM 2252 C CA . TYR A 1 309 ? 2.578 -5.159 -20.846 1.00 85.69 309 TYR A CA 1
ATOM 2253 C C . TYR A 1 309 ? 2.955 -4.718 -19.426 1.00 85.69 309 TYR A C 1
ATOM 2255 O O . TYR A 1 309 ? 2.121 -4.775 -18.519 1.00 85.69 309 TYR A O 1
ATOM 2263 N N . MET A 1 310 ? 4.204 -4.291 -19.220 1.00 79.81 310 MET A N 1
ATOM 2264 C CA . MET A 1 310 ? 4.665 -3.671 -17.985 1.00 79.81 310 MET A CA 1
ATOM 2265 C C . MET A 1 310 ? 4.249 -2.201 -18.009 1.00 79.81 310 MET A C 1
ATOM 2267 O O . MET A 1 310 ? 5.023 -1.329 -18.371 1.00 79.81 310 MET A O 1
ATOM 2271 N N . GLY A 1 311 ? 2.983 -1.942 -17.698 1.00 79.12 311 GLY A N 1
ATOM 2272 C CA . GLY A 1 311 ? 2.467 -0.593 -17.472 1.00 79.12 311 GLY A CA 1
ATOM 2273 C C . GLY A 1 311 ? 2.641 -0.143 -16.023 1.00 79.12 311 GLY A C 1
ATOM 2274 O O . GLY A 1 311 ? 3.137 -0.891 -15.181 1.00 79.12 311 GLY A O 1
ATOM 2275 N N . TRP A 1 312 ? 2.192 1.076 -15.736 1.00 86.44 312 TRP A N 1
ATOM 2276 C CA . TRP A 1 312 ? 1.999 1.561 -14.373 1.00 86.44 312 TRP A CA 1
ATOM 2277 C C . TRP A 1 312 ? 0.659 1.052 -13.835 1.00 86.44 312 TRP A C 1
ATOM 2279 O O . TRP A 1 312 ? -0.410 1.542 -14.213 1.00 86.44 312 TRP A O 1
ATOM 2289 N N . HIS A 1 313 ? 0.711 0.028 -12.985 1.00 88.81 313 HIS A N 1
ATOM 2290 C CA . HIS A 1 313 ? -0.469 -0.636 -12.439 1.00 88.81 313 HIS A CA 1
ATOM 2291 C C . HIS A 1 313 ? -0.409 -0.681 -10.918 1.00 88.81 313 HIS A C 1
ATOM 2293 O O . HIS A 1 313 ? 0.660 -0.869 -10.351 1.00 88.81 313 HIS A O 1
ATOM 2299 N N . ASN A 1 314 ? -1.567 -0.646 -10.263 1.00 92.25 314 ASN A N 1
ATOM 2300 C CA . ASN A 1 314 ? -1.661 -1.058 -8.869 1.00 92.25 314 ASN A CA 1
ATOM 2301 C C . ASN A 1 314 ? -2.128 -2.508 -8.768 1.00 92.25 314 ASN A C 1
ATOM 2303 O O . ASN A 1 314 ? -2.931 -3.003 -9.567 1.00 92.25 314 ASN A O 1
ATOM 2307 N N . CYS A 1 315 ? -1.585 -3.194 -7.776 1.00 95.12 315 CYS A N 1
ATOM 2308 C CA . CYS A 1 315 ? -1.773 -4.607 -7.540 1.00 95.12 315 CYS A CA 1
ATOM 2309 C C . CYS A 1 315 ? -2.238 -4.830 -6.099 1.00 95.12 315 CYS A C 1
ATOM 2311 O O . CYS A 1 315 ? -1.842 -4.129 -5.175 1.00 95.12 315 CYS A O 1
ATOM 2313 N N . LEU A 1 316 ? -3.098 -5.822 -5.908 1.00 97.00 316 LEU A N 1
ATOM 2314 C CA . LEU A 1 316 ? -3.625 -6.224 -4.614 1.00 97.00 316 LEU A CA 1
ATOM 2315 C C . LEU A 1 316 ? -3.188 -7.655 -4.321 1.00 97.00 316 LEU A C 1
ATOM 2317 O O . LEU A 1 316 ? -3.399 -8.545 -5.144 1.00 97.00 316 LEU A O 1
ATOM 2321 N N . ALA A 1 317 ? -2.648 -7.883 -3.131 1.00 97.31 317 ALA A N 1
ATOM 2322 C CA . ALA A 1 317 ? -2.469 -9.203 -2.562 1.00 97.31 317 ALA A CA 1
ATOM 2323 C C . ALA A 1 317 ? -3.502 -9.446 -1.453 1.00 97.31 317 ALA A C 1
ATOM 2325 O O . ALA A 1 317 ? -3.617 -8.652 -0.513 1.00 97.31 317 ALA A O 1
ATOM 2326 N N . VAL A 1 318 ? -4.238 -10.554 -1.550 1.00 95.50 318 VAL A N 1
ATOM 2327 C CA . VAL A 1 318 ? -5.281 -10.950 -0.586 1.00 95.50 318 VAL A CA 1
ATOM 2328 C C . VAL A 1 318 ? -4.943 -12.304 0.021 1.00 95.50 318 VAL A C 1
ATOM 2330 O O . VAL A 1 318 ? -4.536 -13.217 -0.694 1.00 95.50 318 VAL A O 1
ATOM 2333 N N . ARG A 1 319 ? -5.115 -12.461 1.336 1.00 92.38 319 ARG A N 1
ATOM 2334 C CA . ARG A 1 319 ? -4.949 -13.759 2.007 1.00 92.38 319 ARG A CA 1
ATOM 2335 C C . ARG A 1 319 ? -5.966 -14.773 1.484 1.00 92.38 319 ARG A C 1
ATOM 2337 O O . ARG A 1 319 ? -7.162 -14.484 1.432 1.00 92.38 319 ARG A O 1
ATOM 2344 N N . ARG A 1 320 ? -5.499 -15.982 1.147 1.00 89.56 320 ARG A N 1
ATOM 2345 C CA . ARG A 1 320 ? -6.355 -17.074 0.631 1.00 89.56 320 ARG A CA 1
ATOM 2346 C C . ARG A 1 320 ? -7.504 -17.434 1.575 1.00 89.56 320 ARG A C 1
ATOM 2348 O O . ARG A 1 320 ? -8.580 -17.805 1.121 1.00 89.56 320 ARG A O 1
ATOM 2355 N N . ASP A 1 321 ? -7.263 -17.299 2.873 1.00 86.00 321 ASP A N 1
ATOM 2356 C CA . ASP A 1 321 ? -8.177 -17.656 3.954 1.00 86.00 321 ASP A CA 1
ATOM 2357 C C . ASP A 1 321 ? -8.850 -16.434 4.612 1.00 86.00 321 ASP A C 1
ATOM 2359 O O . ASP A 1 321 ? -9.377 -16.547 5.722 1.00 86.00 321 ASP A O 1
ATOM 2363 N N . ASP A 1 322 ? -8.812 -15.254 3.975 1.00 88.81 322 ASP A N 1
ATOM 2364 C CA . ASP A 1 322 ? -9.505 -14.083 4.512 1.00 88.81 322 ASP A CA 1
ATOM 2365 C C . ASP A 1 322 ? -11.027 -14.242 4.379 1.00 88.81 322 ASP A C 1
ATOM 2367 O O . ASP A 1 322 ? -11.513 -14.508 3.274 1.00 88.81 322 ASP A O 1
ATOM 2371 N N . PRO A 1 323 ? -11.812 -13.998 5.444 1.00 86.56 323 PRO A N 1
ATOM 2372 C CA . PRO A 1 323 ? -13.272 -14.055 5.366 1.00 86.56 323 PRO A CA 1
ATOM 2373 C C . PRO A 1 323 ? -13.866 -13.022 4.395 1.00 86.56 323 PRO A C 1
ATOM 2375 O O . PRO A 1 323 ? -14.968 -13.221 3.888 1.00 86.56 323 PRO A O 1
ATOM 2378 N N . LEU A 1 324 ? -13.150 -11.930 4.100 1.00 89.19 324 LEU A N 1
ATOM 2379 C CA . LEU A 1 324 ? -13.576 -10.922 3.129 1.00 89.19 324 LEU A CA 1
ATOM 2380 C C . LEU A 1 324 ? -12.991 -11.123 1.737 1.00 89.19 324 LEU A C 1
ATOM 2382 O O . LEU A 1 324 ? -13.312 -10.327 0.857 1.00 89.19 324 LEU A O 1
ATOM 2386 N N . ARG A 1 325 ? -12.205 -12.182 1.494 1.00 90.44 325 ARG A N 1
ATOM 2387 C CA . ARG A 1 325 ? -11.639 -12.471 0.167 1.00 90.44 325 ARG A CA 1
ATOM 2388 C C . ARG A 1 325 ? -12.721 -12.428 -0.911 1.00 90.44 325 ARG A C 1
ATOM 2390 O O . ARG A 1 325 ? -12.616 -11.649 -1.849 1.00 90.44 325 ARG A O 1
ATOM 2397 N N . ARG A 1 326 ? -13.797 -13.208 -0.770 1.00 88.06 326 ARG A N 1
ATOM 2398 C CA . ARG A 1 326 ? -14.859 -13.262 -1.790 1.00 88.06 326 ARG A CA 1
ATOM 2399 C C . ARG A 1 326 ? -15.663 -11.956 -1.906 1.00 88.06 326 ARG A C 1
ATOM 2401 O O . ARG A 1 326 ? -15.791 -11.484 -3.037 1.00 88.06 326 ARG A O 1
ATOM 2408 N N . PRO A 1 327 ? -16.165 -11.339 -0.814 1.00 90.25 327 PRO A N 1
ATOM 2409 C CA . PRO A 1 327 ? -16.830 -10.036 -0.896 1.00 90.25 327 PRO A CA 1
ATOM 2410 C C . PRO A 1 327 ? -15.974 -8.955 -1.567 1.00 90.25 327 PRO A C 1
ATOM 2412 O O . PRO A 1 327 ? -16.462 -8.245 -2.441 1.00 90.25 327 PRO A O 1
ATOM 2415 N N . LEU A 1 328 ? -14.685 -8.874 -1.219 1.00 92.75 328 LEU A N 1
ATOM 2416 C CA . LEU A 1 328 ? -13.758 -7.895 -1.786 1.00 92.75 328 LEU A CA 1
ATOM 2417 C C . LEU A 1 328 ? -13.549 -8.111 -3.285 1.00 92.75 328 LEU A C 1
ATOM 2419 O O . LEU A 1 328 ? -13.681 -7.173 -4.068 1.00 92.75 328 LEU A O 1
ATOM 2423 N N . LEU A 1 329 ? -13.263 -9.347 -3.702 1.00 92.25 329 LEU A N 1
ATOM 2424 C CA . LEU A 1 329 ? -13.062 -9.659 -5.117 1.00 92.25 329 LEU A CA 1
ATOM 2425 C C . LEU A 1 329 ? -14.353 -9.474 -5.928 1.00 92.25 329 LEU A C 1
ATOM 2427 O O . LEU A 1 329 ? -14.282 -9.064 -7.081 1.00 92.25 329 LEU A O 1
ATOM 2431 N N . SER A 1 330 ? -15.527 -9.724 -5.342 1.00 90.56 330 SER A N 1
ATOM 2432 C CA . SER A 1 330 ? -16.818 -9.486 -6.009 1.00 90.56 330 SER A CA 1
ATOM 2433 C C . SER A 1 330 ? -17.046 -7.993 -6.246 1.00 90.56 330 SER A C 1
ATOM 2435 O O . SER A 1 330 ? -17.308 -7.595 -7.380 1.00 90.56 330 SER A O 1
ATOM 2437 N N . ALA A 1 331 ? -16.826 -7.164 -5.219 1.00 91.44 331 ALA A N 1
ATOM 2438 C CA . ALA A 1 331 ? -16.915 -5.709 -5.328 1.00 91.44 331 ALA A CA 1
ATOM 2439 C C . ALA A 1 331 ? -15.957 -5.146 -6.396 1.00 91.44 331 ALA A C 1
ATOM 2441 O O . ALA A 1 331 ? -16.348 -4.293 -7.186 1.00 91.44 331 ALA A O 1
ATOM 2442 N N . LEU A 1 332 ? -14.730 -5.671 -6.475 1.00 91.88 332 LEU A N 1
ATOM 2443 C CA . LEU A 1 332 ? -13.724 -5.255 -7.460 1.00 91.88 332 LEU A CA 1
ATOM 2444 C C . LEU A 1 332 ? -14.006 -5.718 -8.901 1.00 91.88 332 LEU A C 1
ATOM 2446 O O . LEU A 1 332 ? -13.466 -5.143 -9.840 1.00 91.88 332 LEU A O 1
ATOM 2450 N N . ASN A 1 333 ? -14.817 -6.761 -9.089 1.00 87.56 333 ASN A N 1
ATOM 2451 C CA . ASN A 1 333 ? -15.262 -7.207 -10.414 1.00 87.56 333 ASN A CA 1
ATOM 2452 C C . ASN A 1 333 ? -16.615 -6.604 -10.826 1.00 87.56 333 ASN A C 1
ATOM 2454 O O . ASN A 1 333 ? -17.135 -6.962 -11.881 1.00 87.56 333 ASN A O 1
ATOM 2458 N N . GLY A 1 334 ? -17.238 -5.778 -9.977 1.00 80.44 334 GLY A N 1
ATOM 2459 C CA . GLY A 1 334 ? -18.621 -5.341 -10.182 1.00 80.44 334 GLY A CA 1
ATOM 2460 C C . GLY A 1 334 ? -19.623 -6.503 -10.207 1.00 80.44 334 GLY A C 1
ATOM 2461 O O . GLY A 1 334 ? -20.666 -6.409 -10.849 1.00 80.44 334 GLY A O 1
ATOM 2462 N N . LEU A 1 335 ? -19.300 -7.623 -9.552 1.00 74.25 335 LEU A N 1
ATOM 2463 C CA . LEU A 1 335 ? -20.120 -8.831 -9.548 1.00 74.25 335 LEU A CA 1
ATOM 2464 C C . LEU A 1 335 ? -20.965 -8.929 -8.266 1.00 74.25 335 LEU A C 1
ATOM 2466 O O . LEU A 1 335 ? -20.483 -8.567 -7.190 1.00 74.25 335 LEU A O 1
ATOM 2470 N N . PRO A 1 336 ? -22.190 -9.486 -8.341 1.00 71.00 336 PRO A N 1
ATOM 2471 C CA . PRO A 1 336 ? -22.968 -9.848 -7.154 1.00 71.00 336 PRO A CA 1
ATOM 2472 C C . PRO A 1 336 ? -22.208 -10.816 -6.231 1.00 71.00 336 PRO A C 1
ATOM 2474 O O . PRO A 1 336 ? -21.456 -11.660 -6.716 1.00 71.00 336 PRO A O 1
ATOM 2477 N N . GLU A 1 337 ? -22.460 -10.777 -4.913 1.00 66.25 337 GLU A N 1
ATOM 2478 C CA . GLU A 1 337 ? -21.748 -11.622 -3.923 1.00 66.25 337 GLU A CA 1
ATOM 2479 C C . GLU A 1 337 ? -21.851 -13.138 -4.207 1.00 66.25 337 GLU A C 1
ATOM 2481 O O . GLU A 1 337 ? -20.945 -13.910 -3.877 1.00 66.25 337 GLU A O 1
ATOM 2486 N N . CYS A 1 338 ? -22.946 -13.569 -4.843 1.00 65.50 338 CYS A N 1
ATOM 2487 C CA . CYS A 1 338 ? -23.207 -14.972 -5.176 1.00 65.50 338 CYS A CA 1
ATOM 2488 C C . CYS A 1 338 ? -22.486 -15.446 -6.449 1.00 65.50 338 CYS A C 1
ATOM 2490 O O . CYS A 1 338 ? -22.375 -16.650 -6.680 1.00 65.50 338 CYS A O 1
ATOM 2492 N N . SER A 1 339 ? -21.958 -14.529 -7.261 1.00 67.38 339 SER A N 1
ATOM 2493 C CA . SER A 1 339 ? -21.186 -14.872 -8.456 1.00 67.38 339 SER A CA 1
ATOM 2494 C C . SER A 1 339 ? -19.807 -15.405 -8.074 1.00 67.38 339 SER A C 1
ATOM 2496 O O . SER A 1 339 ? -19.337 -15.203 -6.953 1.00 67.38 339 SER A O 1
ATOM 2498 N N . VAL A 1 340 ? -19.148 -16.113 -8.990 1.00 73.31 340 VAL A N 1
ATOM 2499 C CA . VAL A 1 340 ? -17.730 -16.472 -8.848 1.00 73.31 340 VAL A CA 1
ATOM 2500 C C . VAL A 1 340 ? -16.900 -15.352 -9.489 1.00 73.31 340 VAL A C 1
ATOM 2502 O O . VAL A 1 340 ? -16.971 -15.196 -10.708 1.00 73.31 340 VAL A O 1
ATOM 2505 N N . PRO A 1 341 ? -16.146 -14.552 -8.707 1.00 73.38 341 PRO A N 1
ATOM 2506 C CA . PRO A 1 341 ? -15.225 -13.557 -9.243 1.00 73.38 341 PRO A CA 1
ATOM 2507 C C . PRO A 1 341 ? -14.248 -14.108 -10.280 1.00 73.38 341 PRO A C 1
ATOM 2509 O O . PRO A 1 341 ? -13.752 -15.231 -10.150 1.00 73.38 341 PRO A O 1
ATOM 2512 N N . TRP A 1 342 ? -13.900 -13.285 -11.273 1.00 67.88 342 TRP A N 1
ATOM 2513 C CA . TRP A 1 342 ? -12.828 -13.620 -12.207 1.00 67.88 342 TRP A CA 1
ATOM 2514 C C . TRP A 1 342 ? -11.517 -13.854 -11.447 1.00 67.88 342 TRP A C 1
ATOM 2516 O O . TRP A 1 342 ? -11.125 -13.062 -10.589 1.00 67.88 342 TRP A O 1
ATOM 2526 N N . GLY A 1 343 ? -10.833 -14.955 -11.768 1.00 69.81 343 GLY A N 1
ATOM 2527 C CA . GLY A 1 343 ? -9.596 -15.358 -11.091 1.00 69.81 343 GLY A CA 1
ATOM 2528 C C . GLY A 1 343 ? -9.791 -16.248 -9.856 1.00 69.81 343 GLY A C 1
ATOM 2529 O O . GLY A 1 343 ? -8.801 -16.617 -9.226 1.00 69.81 343 GLY A O 1
ATOM 2530 N N . LEU A 1 344 ? -11.025 -16.642 -9.525 1.00 74.00 344 LEU A N 1
ATOM 2531 C CA . LEU A 1 344 ? -11.299 -17.694 -8.544 1.00 74.00 344 LEU A CA 1
ATOM 2532 C C . LEU A 1 344 ? -11.621 -19.021 -9.237 1.00 74.00 344 LEU A C 1
ATOM 2534 O O . LEU A 1 344 ? -12.355 -19.055 -10.225 1.00 74.00 344 LEU A O 1
ATOM 2538 N N . ASP A 1 345 ? -11.082 -20.126 -8.716 1.00 70.25 345 ASP A N 1
ATOM 2539 C CA . ASP A 1 345 ? -11.453 -21.453 -9.204 1.00 70.25 345 ASP A CA 1
ATOM 2540 C C . ASP A 1 345 ? -12.888 -21.805 -8.756 1.00 70.25 345 ASP A C 1
ATOM 2542 O O . ASP A 1 345 ? -13.216 -21.639 -7.578 1.00 70.25 345 ASP A O 1
ATOM 2546 N N . PRO A 1 346 ? -13.745 -22.364 -9.637 1.00 61.69 346 PRO A N 1
ATOM 2547 C CA . PRO A 1 346 ? -15.109 -22.766 -9.276 1.00 61.69 346 PRO A CA 1
ATOM 2548 C C . PRO A 1 346 ? -15.180 -23.773 -8.115 1.00 61.69 346 PRO A C 1
ATOM 2550 O O . PRO A 1 346 ? -16.145 -23.776 -7.359 1.00 61.69 346 PRO A O 1
ATOM 2553 N N . VAL A 1 347 ? -14.146 -24.606 -7.948 1.00 60.69 347 VAL A N 1
ATOM 2554 C CA . VAL A 1 347 ? -14.044 -25.601 -6.864 1.00 60.69 347 VAL A CA 1
ATOM 2555 C C . VAL A 1 347 ? -13.695 -24.939 -5.525 1.00 60.69 347 VAL A C 1
ATOM 2557 O O . VAL A 1 347 ? -14.264 -25.289 -4.493 1.00 60.69 347 VAL A O 1
ATOM 2560 N N . GLU A 1 348 ? -12.834 -23.915 -5.533 1.00 59.78 348 GLU A N 1
ATOM 2561 C CA . GLU A 1 348 ? -12.565 -23.092 -4.343 1.00 59.78 348 GLU A CA 1
ATOM 2562 C C . GLU A 1 348 ? -13.804 -22.285 -3.921 1.00 59.78 348 GLU A C 1
ATOM 2564 O O . GLU A 1 348 ? -13.971 -21.968 -2.744 1.00 59.78 348 GLU A O 1
ATOM 2569 N N . ALA A 1 349 ? -14.701 -21.984 -4.865 1.00 51.59 349 ALA A N 1
ATOM 2570 C CA . ALA A 1 349 ? -15.942 -21.262 -4.607 1.00 51.59 349 ALA A CA 1
ATOM 2571 C C . ALA A 1 349 ? -17.014 -22.098 -3.877 1.00 51.59 349 ALA A C 1
ATOM 2573 O O . ALA A 1 349 ? -17.927 -21.500 -3.304 1.00 51.59 349 ALA A O 1
ATOM 2574 N N . GLN A 1 350 ? -16.908 -23.435 -3.881 1.00 46.03 350 GLN A N 1
ATOM 2575 C CA . GLN A 1 350 ? -17.867 -24.358 -3.250 1.00 46.03 350 GLN A CA 1
ATOM 2576 C C . GLN A 1 350 ? -17.478 -24.756 -1.816 1.00 46.03 350 GLN A C 1
ATOM 2578 O O . GLN A 1 350 ? -18.355 -25.028 -1.007 1.00 46.03 350 GLN A O 1
ATOM 2583 N N . GLY A 1 351 ? -16.189 -24.728 -1.453 1.00 44.97 351 GLY A N 1
ATOM 2584 C CA . GLY A 1 351 ? -15.712 -25.144 -0.122 1.00 44.97 351 GLY A CA 1
ATOM 2585 C C . GLY A 1 351 ? -16.033 -24.191 1.043 1.00 44.97 351 GLY A C 1
ATOM 2586 O O . GLY A 1 351 ? -15.759 -24.530 2.190 1.00 44.97 351 GLY A O 1
ATOM 2587 N N . ALA A 1 352 ? -16.592 -23.007 0.767 1.00 40.38 352 ALA A N 1
ATOM 2588 C CA . ALA A 1 352 ? -16.962 -22.003 1.774 1.00 40.38 352 ALA A CA 1
ATOM 2589 C C . ALA A 1 352 ? -18.463 -21.995 2.122 1.00 40.38 352 ALA A C 1
ATOM 2591 O O . ALA A 1 352 ? -18.871 -21.317 3.064 1.00 40.38 352 ALA A O 1
ATOM 2592 N N . VAL A 1 353 ? -19.281 -22.742 1.378 1.00 40.75 353 VAL A N 1
ATOM 2593 C CA . VAL A 1 353 ? -20.664 -23.039 1.752 1.00 40.75 353 VAL A CA 1
ATOM 2594 C C . VAL A 1 353 ? -20.609 -24.434 2.350 1.00 40.75 353 VAL A C 1
ATOM 2596 O O . VAL A 1 353 ? -20.316 -25.393 1.641 1.00 40.75 353 VAL A O 1
ATOM 2599 N N . GLY A 1 354 ? -20.751 -24.527 3.671 1.00 35.19 354 GLY A N 1
ATOM 2600 C CA . GLY A 1 354 ? -20.682 -25.798 4.383 1.00 35.19 354 GLY A CA 1
ATOM 2601 C C . GLY A 1 354 ? -21.524 -26.871 3.693 1.00 35.19 354 GLY A C 1
ATOM 2602 O O . GLY A 1 354 ? -22.623 -26.597 3.207 1.00 35.19 354 GLY A O 1
ATOM 2603 N N . ARG A 1 355 ? -20.989 -28.097 3.658 1.00 29.69 355 ARG A N 1
ATOM 2604 C CA . ARG A 1 355 ? -21.833 -29.289 3.525 1.00 29.69 355 ARG A CA 1
ATOM 2605 C C . ARG A 1 355 ? -22.972 -29.177 4.557 1.00 29.69 355 ARG A C 1
ATOM 2607 O O . ARG A 1 355 ? -22.685 -28.685 5.652 1.00 29.69 355 ARG A O 1
ATOM 2614 N N . PRO A 1 356 ? -24.207 -29.567 4.192 1.00 38.25 356 PRO A N 1
ATOM 2615 C CA . PRO A 1 356 ? -25.355 -29.509 5.093 1.00 38.25 356 PRO A CA 1
ATOM 2616 C C . PRO A 1 356 ? -25.096 -30.216 6.424 1.00 38.25 356 PRO A C 1
ATOM 2618 O O . PRO A 1 356 ? -24.295 -31.185 6.433 1.00 38.25 356 PRO A O 1
#

Sequence (356 aa):
MAASTRLVVGTNMSIFHGEPGANALKAALTSLSVRLAGTDGQSPPPCRPAAAATHPCHRRERPVVVDVGANRGQSLGAWAAIYPGAGMVLVEGNPKTAAVLAGVIGAHVAKLTAAAAAAAAAAAAAGASVSSVPSPVPRVLLARALVGNESRVVKFRSSIGGKSSEMSGIYPSDVPEVNHAEFEYFKVPMESLDTILRKATASLPSPERLPRTGRPRHGRKYAVDLLKTDTEGYDVVALTGAPQTLASARFVLWECHIKMATTSGPGTSHAGAAAALAAAGFESYKLSPQTILRFDGKWYDWRLDKGRYMGWHNCLAVRRDDPLRRPLLSALNGLPECSVPWGLDPVEAQGAVGRP

Radius of gyration: 21.58 Å; Cα contacts (8 Å, |Δi|>4): 646; chains: 1; bounding box: 55×52×63 Å

pLDDT: mean 82.88, std 15.64, range [29.69, 98.31]

Solvent-accessible surface area (backbone atoms only — not comparable to full-atom values): 19294 Å² total; per-residue (Å²): 86,74,66,47,50,46,50,49,62,76,47,48,43,69,67,40,27,33,66,56,10,48,49,34,48,52,51,39,46,44,77,35,26,69,57,52,72,62,60,52,56,44,75,80,74,88,71,72,76,91,81,77,73,93,60,80,73,81,73,76,79,67,46,24,40,38,32,35,51,32,47,68,41,84,55,53,67,57,50,44,67,42,36,68,53,23,34,33,42,34,25,23,43,52,68,68,41,34,51,51,20,50,52,49,52,50,55,52,50,50,54,42,45,53,52,48,52,52,51,51,52,52,38,48,74,70,72,47,73,78,90,74,67,73,84,61,59,49,52,77,45,80,36,82,36,34,65,24,66,50,79,47,77,41,39,32,35,38,39,46,94,62,52,64,48,90,71,37,43,83,38,66,83,89,55,83,91,68,61,69,90,46,32,47,78,43,83,37,52,25,26,18,44,37,58,50,36,37,63,67,24,60,88,45,60,77,93,68,28,33,51,64,83,78,82,59,95,89,47,50,72,37,72,25,54,32,36,35,36,41,53,85,22,38,25,56,44,29,52,71,34,9,61,54,39,53,62,24,35,45,27,36,40,32,40,46,34,40,41,13,64,36,95,90,33,80,70,49,46,61,66,58,40,28,50,55,40,40,76,60,48,30,45,32,28,42,24,17,65,62,36,55,44,36,42,34,78,76,35,43,56,79,59,53,71,32,74,88,42,34,47,54,25,20,29,40,33,40,34,76,85,42,90,55,44,63,57,50,45,11,51,39,41,75,41,59,80,89,55,84,39,77,75,60,56,75,70,70,66,50,74,78,56,72,81,131

Foldseek 3Di:
DVVLVCCCVVCVLVQFAAPQQVVLLLVLLLVCLVVLVVFLQADLQPPDPPDDDPDPRPDADFAEEEAAPCFLVPCVVSCCSSGFQYAYEYEDAPPVRLVNNVVVLVVLLVVVQVVLVVVLVVCVVVVHDSPPRDPRRHHYFYQHAAEFLAWDWFKWKAFDPCVPRLPTATDDPPDDDDDVVTIDIDTTIYHAPQVSQQVRCVPPPLLLGPPNDDQDPRHGRASHAEYEHDRSQRFLRNLLSHLSNLLRYAKYKYKLALLVCDPNHPNDAPQSSLVSSVVSQWWKWWGGNAAIQTDHDPSNDPCCRPNSNSHTHMMMIHHLPRPCPQSSQCSRNVHDSLDDHPPDDPVSSPVVPDDD

Nearest PDB structures (foldseek):
  3e05-assembly2_H  TM=6.115E-01  e=1.290E-02  Geobacter metallireducens GS-15
  3e05-assembly1_G  TM=6.147E-01  e=1.735E-02  Geobacter metallireducens GS-15
  3e05-assembly1_A  TM=6.205E-01  e=2.332E-02  Geobacter metallireducens GS-15
  3e05-assembly2_C  TM=5.983E-01  e=4.746E-02  Geobacter metallireducens GS-15
  3mgg-assembly1_A  TM=5.160E-01  e=2.643E-01  Methanosarcina mazei

Organism: Porphyra umbilicalis (NCBI:txid2786)